Protein AF-A0A1I4S8J2-F1 (afdb_monomer)

Nearest PDB structures (foldseek):
  8dt0-assembly1_A  TM=5.729E-01  e=2.891E+00  synthetic construct
  8ub3-assembly1_A  TM=3.350E-01  e=2.332E+00  synthetic construct
  4tql-assembly2_B  TM=2.266E-01  e=5.651E-01  synthetic construct
  4wid-assembly1_B  TM=1.608E-01  e=7.763E+00  macacine betaherpesvirus 3
  7zk4-assembly1_A  TM=1.535E-01  e=8.104E+00  Mus musculus

pLDDT: mean 82.46, std 12.16, range [45.84, 97.94]

Solvent-accessible surface area (backbone atoms only — not comparable to full-atom values): 15894 Å² total; per-residue (Å²): 111,69,71,55,52,54,52,51,52,52,48,52,52,51,48,51,61,65,65,49,73,81,62,82,67,77,82,62,73,87,78,52,54,43,68,58,44,44,54,43,33,76,73,66,45,58,90,45,47,66,58,32,20,52,41,26,39,45,63,51,74,68,52,56,75,74,55,44,71,76,73,32,66,71,54,52,53,49,42,46,49,51,18,55,49,44,20,50,52,45,25,73,74,72,61,40,35,68,39,15,41,53,49,20,56,50,29,54,66,46,29,68,80,24,29,34,34,48,49,57,26,55,51,21,29,46,47,41,70,45,51,83,56,46,63,50,20,39,52,18,36,19,46,48,49,26,47,54,66,43,48,62,56,54,54,50,58,51,70,68,43,88,43,74,69,48,35,42,55,44,44,56,36,46,46,55,47,46,53,48,47,50,51,53,43,59,67,14,48,86,42,22,66,73,44,47,87,50,44,62,59,51,46,52,37,50,50,53,42,40,52,45,46,54,51,48,41,54,48,48,54,50,51,78,69,54,91,49,71,68,60,44,52,55,46,52,55,50,50,52,55,48,52,53,54,42,54,54,36,50,48,55,41,47,52,56,37,48,57,60,51,61,30,55,78,51,43,76,72,52,63,67,73,50,42,72,76,39,46,68,57,56,49,48,27,53,51,47,18,52,52,47,42,56,60,54,52,64,52,74,112

Secondary structure (DSSP, 8-state):
-HHHHHHHHHHHHHHHHHHGGG------TTSS-HHHHHHHHHTT-GGGHHHHHHHHHHHHHTS-HHHHHHH-HHHHHHHHHHHHHHHHHHHHHH--HHHHHHHHHHHHHHGGG-GGGHHHHHHHHHHTT--HHHHHHHHHHHHHHHHHHHHHHHHHHHHT--SHHHHHHHHHHHHHHHHHHHHHHHHHHTT-SSSTTTHHHHHHHHHHHHHHHHHHHHHHHHHHH---HHHHHHHHHHHHHHHHHHHHHHHHHHHHHHHHHHHHHTTT-S-HHHHHHHHHHHHHHHHHHHHHHHHHHTTT-

Radius of gyration: 28.68 Å; Cα contacts (8 Å, |Δi|>4): 281; chains: 1; bounding box: 63×45×94 Å

Organism: NCBI:txid39841

Structure (mmCIF, N/CA/C/O backbone):
data_AF-A0A1I4S8J2-F1
#
_entry.id   AF-A0A1I4S8J2-F1
#
loop_
_atom_site.group_PDB
_atom_site.id
_atom_site.type_symbol
_atom_site.label_atom_id
_atom_site.label_alt_id
_atom_site.label_comp_id
_atom_site.label_asym_id
_atom_site.label_entity_id
_atom_site.label_seq_id
_atom_site.pdbx_PDB_ins_code
_atom_site.Cartn_x
_atom_site.Cartn_y
_atom_site.Cartn_z
_atom_site.occupancy
_atom_site.B_iso_or_equiv
_atom_site.auth_seq_id
_atom_site.auth_comp_id
_atom_site.auth_asym_id
_atom_site.auth_atom_id
_atom_site.pdbx_PDB_model_num
ATOM 1 N N . MET A 1 1 ? 2.558 28.230 -49.341 1.00 52.16 1 MET A N 1
ATOM 2 C CA . MET A 1 1 ? 3.234 28.461 -48.045 1.00 52.16 1 MET A CA 1
ATOM 3 C C . MET A 1 1 ? 3.861 27.172 -47.508 1.00 52.16 1 MET A C 1
ATOM 5 O O . MET A 1 1 ? 5.050 27.183 -47.229 1.00 52.16 1 MET A O 1
ATOM 9 N N . GLU A 1 2 ? 3.149 26.036 -47.492 1.00 61.06 2 GLU A N 1
ATOM 10 C CA . GLU A 1 2 ? 3.718 24.722 -47.108 1.00 61.06 2 GLU A CA 1
ATOM 11 C C . GLU A 1 2 ? 4.934 24.275 -47.935 1.00 61.06 2 GLU A C 1
ATOM 13 O O . GLU A 1 2 ? 5.909 23.770 -47.384 1.00 61.06 2 GLU A O 1
ATOM 18 N N . SER A 1 3 ? 4.918 24.487 -49.254 1.00 61.59 3 SER A N 1
ATOM 19 C CA . SER A 1 3 ? 6.034 24.090 -50.126 1.00 61.59 3 SER A CA 1
ATOM 20 C C . SER A 1 3 ? 7.314 24.883 -49.84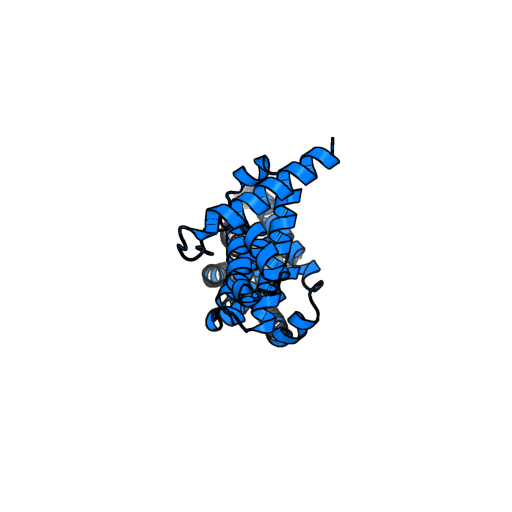8 1.00 61.59 3 SER A C 1
ATOM 22 O O . SER A 1 3 ? 8.410 24.376 -50.057 1.00 61.59 3 SER A O 1
ATOM 24 N N . PHE A 1 4 ? 7.178 26.110 -49.335 1.00 69.12 4 PHE A N 1
ATOM 25 C CA . PHE A 1 4 ? 8.308 26.961 -48.969 1.00 69.12 4 PHE A CA 1
ATOM 26 C C . PHE A 1 4 ? 8.924 26.514 -47.638 1.00 69.12 4 PHE A C 1
ATOM 28 O O . PHE A 1 4 ? 10.141 26.415 -47.543 1.00 69.12 4 PHE A O 1
ATOM 35 N N . LEU A 1 5 ? 8.100 26.139 -46.648 1.00 72.06 5 LEU A N 1
ATOM 36 C CA . LEU A 1 5 ? 8.584 25.602 -45.370 1.00 72.06 5 LEU A CA 1
ATOM 37 C C . LEU A 1 5 ? 9.320 24.264 -45.543 1.00 72.06 5 LEU A C 1
ATOM 39 O O . LEU A 1 5 ? 10.377 24.062 -44.954 1.00 72.06 5 LEU A O 1
ATOM 43 N N . LYS A 1 6 ? 8.797 23.370 -46.395 1.00 70.88 6 LYS A N 1
ATOM 44 C CA . LYS A 1 6 ? 9.446 22.082 -46.705 1.00 70.88 6 LYS A CA 1
ATOM 45 C C . LYS A 1 6 ? 10.788 22.274 -47.415 1.00 70.88 6 LYS A C 1
ATOM 47 O O . LYS A 1 6 ? 11.751 21.586 -47.089 1.00 70.88 6 LYS A O 1
ATOM 52 N N . ALA A 1 7 ? 10.864 23.230 -48.343 1.00 75.81 7 ALA A N 1
ATOM 53 C CA . ALA A 1 7 ? 12.109 23.581 -49.023 1.00 75.81 7 ALA A CA 1
ATOM 54 C C . ALA A 1 7 ? 13.134 24.214 -48.066 1.00 75.81 7 ALA A C 1
ATOM 56 O O . ALA A 1 7 ? 14.316 23.891 -48.143 1.00 75.81 7 ALA A O 1
ATOM 57 N N . LEU A 1 8 ? 12.681 25.053 -47.127 1.00 76.75 8 LEU A N 1
ATOM 58 C CA . LEU A 1 8 ? 13.535 25.664 -46.109 1.00 76.75 8 LEU A CA 1
ATOM 59 C C . LEU A 1 8 ? 14.108 24.607 -45.151 1.00 76.75 8 LEU A C 1
ATOM 61 O O . LEU A 1 8 ? 15.302 24.613 -44.873 1.00 76.75 8 LEU A O 1
ATOM 65 N N . PHE A 1 9 ? 13.283 23.658 -44.702 1.00 81.38 9 PHE A N 1
ATOM 66 C CA . PHE A 1 9 ? 13.712 22.581 -43.806 1.00 81.38 9 PHE A CA 1
ATOM 67 C C . PHE A 1 9 ? 14.726 21.640 -44.472 1.00 81.38 9 PHE A C 1
ATOM 69 O O . PHE A 1 9 ? 15.759 21.331 -43.886 1.00 81.38 9 PHE A O 1
ATOM 76 N N . LEU A 1 10 ? 14.485 21.246 -45.728 1.00 81.19 10 LEU A N 1
ATOM 77 C CA . LEU A 1 10 ? 15.442 20.457 -46.513 1.00 81.19 10 LEU A CA 1
ATOM 78 C C . LEU A 1 10 ? 16.757 21.208 -46.747 1.00 81.19 10 LEU A C 1
ATOM 80 O O . LEU A 1 10 ? 17.821 20.599 -46.700 1.00 81.19 10 LEU A O 1
ATOM 84 N N . PHE A 1 11 ? 16.699 22.525 -46.956 1.00 79.62 11 PHE A N 1
ATOM 85 C CA . PHE A 1 11 ? 17.895 23.349 -47.097 1.00 79.62 11 PHE A CA 1
ATOM 86 C C . PHE A 1 11 ? 18.712 23.388 -45.799 1.00 79.62 11 PHE A C 1
ATOM 88 O O . PHE A 1 11 ? 19.915 23.150 -45.844 1.00 79.62 11 PHE A O 1
ATOM 95 N N . PHE A 1 12 ? 18.077 23.589 -44.640 1.00 77.56 12 PHE A N 1
ATOM 96 C CA . PHE A 1 12 ? 18.769 23.532 -43.347 1.00 77.56 12 PHE A CA 1
ATOM 97 C C . PHE A 1 12 ? 19.322 22.140 -43.036 1.00 77.56 12 PHE A C 1
ATOM 99 O O . PHE A 1 12 ? 20.433 22.040 -42.524 1.00 77.56 12 PHE A O 1
ATOM 106 N N . LEU A 1 13 ? 18.614 21.073 -43.417 1.00 76.56 13 LEU A N 1
ATOM 107 C CA . LEU A 1 13 ? 19.094 19.699 -43.278 1.00 76.56 13 LEU A CA 1
ATOM 108 C C . LEU A 1 13 ? 20.364 19.469 -44.116 1.00 76.56 13 LEU A C 1
ATOM 110 O O . LEU A 1 13 ? 21.354 18.945 -43.616 1.00 76.56 13 LEU A O 1
ATOM 114 N N . VAL A 1 14 ? 20.371 19.908 -45.378 1.00 75.69 14 VAL A N 1
ATOM 115 C CA . VAL A 1 14 ? 21.527 19.765 -46.279 1.00 75.69 14 VAL A CA 1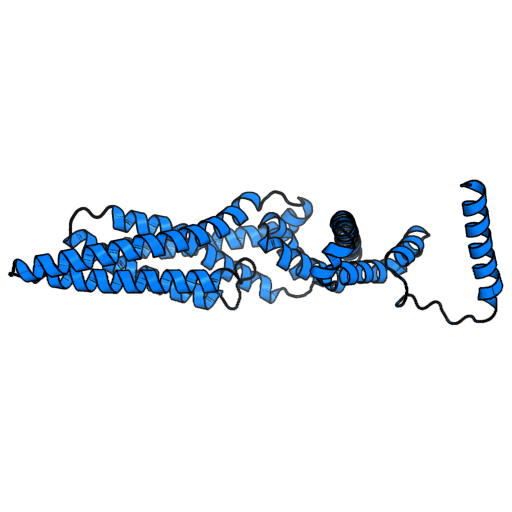
ATOM 116 C C . VAL A 1 14 ? 22.691 20.658 -45.847 1.00 75.69 14 VAL A C 1
ATOM 118 O O . VAL A 1 14 ? 23.837 20.217 -45.890 1.00 75.69 14 VAL A O 1
ATOM 121 N N . VAL A 1 15 ? 22.431 21.886 -45.391 1.00 68.81 15 VAL A N 1
ATOM 122 C CA . VAL A 1 15 ? 23.461 22.789 -44.849 1.00 68.81 15 VAL A CA 1
ATOM 123 C C . VAL A 1 15 ? 24.052 22.229 -43.553 1.00 68.81 15 VAL A C 1
ATOM 125 O O . VAL A 1 15 ? 25.269 22.236 -43.407 1.00 68.81 15 VAL A O 1
ATOM 128 N N . ALA A 1 16 ? 23.245 21.652 -42.660 1.00 66.06 16 ALA A N 1
ATOM 129 C CA . ALA A 1 16 ? 23.732 20.985 -41.451 1.00 66.06 16 ALA A CA 1
ATOM 130 C C . ALA A 1 16 ? 24.593 19.751 -41.773 1.00 66.06 16 ALA A C 1
ATOM 132 O O . ALA A 1 16 ? 25.650 19.565 -41.174 1.00 66.06 16 ALA A O 1
ATOM 133 N N . ILE A 1 17 ? 24.196 18.950 -42.769 1.00 69.56 17 ILE A N 1
ATOM 134 C CA . ILE A 1 17 ? 24.972 17.785 -43.219 1.00 69.56 17 ILE A CA 1
ATOM 135 C C . ILE A 1 17 ? 26.286 18.220 -43.892 1.00 69.56 17 ILE A C 1
ATOM 137 O O . ILE A 1 17 ? 27.320 17.598 -43.671 1.00 69.56 17 ILE A O 1
ATOM 141 N N . THR A 1 18 ? 26.275 19.290 -44.696 1.00 60.06 18 THR A N 1
ATOM 142 C CA . THR A 1 18 ? 27.450 19.731 -45.476 1.00 60.06 18 THR A CA 1
ATOM 143 C C . THR A 1 18 ? 28.438 20.583 -44.677 1.00 60.06 18 THR A C 1
ATOM 145 O O . THR A 1 18 ? 29.644 20.424 -44.859 1.00 60.06 18 THR A O 1
ATOM 148 N N . TYR A 1 19 ? 27.978 21.434 -43.754 1.00 53.22 19 TYR A N 1
ATOM 149 C CA . TYR A 1 19 ? 28.859 22.206 -42.864 1.00 53.22 19 TYR A CA 1
ATOM 150 C C . TYR A 1 19 ? 29.305 21.415 -41.622 1.00 53.22 19 TYR A C 1
ATOM 152 O O . TYR A 1 19 ? 30.377 21.692 -41.079 1.00 53.22 19 TYR A O 1
ATOM 160 N N . GLY A 1 20 ? 28.556 20.383 -41.218 1.00 49.75 20 GLY A N 1
ATOM 161 C CA . GLY A 1 20 ? 28.903 19.491 -40.104 1.00 49.75 20 GLY A CA 1
ATOM 162 C C . GLY A 1 20 ? 30.086 18.549 -40.371 1.00 49.75 20 GLY A C 1
ATOM 163 O O . GLY A 1 20 ? 30.643 17.982 -39.437 1.00 49.75 20 GLY A O 1
ATOM 164 N N . CYS A 1 21 ? 30.541 18.405 -41.620 1.00 49.22 21 CYS A N 1
ATOM 165 C CA . CYS A 1 21 ? 31.653 17.508 -41.965 1.00 49.22 21 CYS A CA 1
ATOM 166 C C . CYS A 1 21 ? 33.063 18.050 -41.644 1.00 49.22 21 CYS A C 1
ATOM 168 O O . CYS A 1 21 ? 34.038 17.359 -41.928 1.00 49.22 21 CYS A O 1
ATOM 170 N N . SER A 1 22 ? 33.213 19.254 -41.072 1.00 50.50 22 SER A N 1
ATOM 171 C CA . SER A 1 22 ? 34.541 19.860 -40.814 1.00 50.50 22 SER A CA 1
ATOM 172 C C . SER A 1 22 ? 34.965 19.930 -39.338 1.00 50.50 22 SER A C 1
ATOM 174 O O . SER A 1 22 ? 36.107 20.281 -39.042 1.00 50.50 22 SER A O 1
ATOM 176 N N . ARG A 1 23 ? 34.098 19.513 -38.410 1.00 45.84 23 ARG A N 1
ATOM 177 C CA . ARG A 1 23 ? 34.426 19.253 -37.001 1.00 45.84 23 ARG A CA 1
ATOM 178 C C . ARG A 1 23 ? 33.660 18.017 -36.555 1.00 45.84 23 ARG A C 1
ATOM 180 O O . ARG A 1 23 ? 32.541 18.118 -36.074 1.00 45.84 23 ARG A O 1
ATOM 187 N N . THR A 1 24 ? 34.242 16.839 -36.748 1.00 51.66 24 THR A N 1
ATOM 188 C CA . THR A 1 24 ? 33.697 15.602 -36.179 1.00 51.66 24 THR A CA 1
ATOM 189 C C . THR A 1 24 ? 34.078 15.527 -34.706 1.00 51.66 24 THR A C 1
ATOM 191 O O . THR A 1 24 ? 34.906 14.708 -34.308 1.00 51.66 24 THR A O 1
ATOM 194 N N . GLU A 1 25 ? 33.500 16.409 -33.896 1.00 57.59 25 GLU A N 1
ATOM 195 C CA . GLU A 1 25 ? 33.224 16.007 -32.524 1.00 57.59 25 GLU A CA 1
ATOM 196 C C . GLU A 1 25 ? 32.198 14.864 -32.629 1.00 57.59 25 GLU A C 1
ATOM 198 O O . GLU A 1 25 ? 31.245 14.970 -33.412 1.00 57.59 25 GLU A O 1
ATOM 203 N N . PRO A 1 26 ? 32.443 13.705 -31.995 1.00 69.06 26 PRO A N 1
ATOM 204 C CA . PRO A 1 26 ? 31.467 12.626 -32.000 1.00 69.06 26 PRO A CA 1
ATOM 205 C C . PRO A 1 26 ? 30.149 13.186 -31.464 1.00 69.06 26 PRO A C 1
ATOM 207 O O . PRO A 1 26 ? 30.154 13.834 -30.424 1.00 69.06 26 PRO A O 1
ATOM 210 N N . LEU A 1 27 ? 29.050 12.972 -32.198 1.00 73.56 27 LEU A N 1
ATOM 211 C CA . LEU A 1 27 ? 27.724 13.431 -31.783 1.00 73.56 27 LEU A CA 1
ATOM 212 C C . LEU A 1 27 ? 27.471 12.951 -30.352 1.00 73.56 27 LEU A C 1
ATOM 214 O O . LEU A 1 27 ? 27.430 11.737 -30.119 1.00 73.56 27 LEU A O 1
ATOM 218 N N . ASP A 1 28 ? 27.337 13.895 -29.423 1.00 83.88 28 ASP A N 1
ATOM 219 C CA . ASP A 1 28 ? 27.051 13.572 -28.036 1.00 83.88 28 ASP A CA 1
ATOM 220 C C . ASP A 1 28 ? 25.572 13.203 -27.918 1.00 83.88 28 ASP A C 1
ATOM 222 O O . ASP A 1 28 ? 24.676 14.044 -27.929 1.00 83.88 28 ASP A O 1
ATOM 226 N N . TYR A 1 29 ? 25.312 11.898 -27.879 1.00 83.81 29 TYR A N 1
ATOM 227 C CA . TYR A 1 29 ? 23.957 11.372 -27.766 1.00 83.81 29 TYR A CA 1
ATOM 228 C C . TYR A 1 29 ? 23.314 11.678 -26.410 1.00 83.81 29 TYR A C 1
ATOM 230 O O . TYR A 1 29 ? 22.107 11.481 -26.282 1.00 83.81 29 TYR A O 1
ATOM 238 N N . ASP A 1 30 ? 24.088 12.113 -25.414 1.00 83.44 30 ASP A N 1
ATOM 239 C CA . ASP A 1 30 ? 23.575 12.412 -24.081 1.00 83.44 30 ASP A CA 1
ATOM 240 C C . ASP A 1 30 ? 22.988 13.838 -23.999 1.00 83.44 30 ASP A C 1
ATOM 242 O O . ASP A 1 30 ? 22.203 14.115 -23.090 1.00 83.44 30 ASP A O 1
ATOM 246 N N . GLU A 1 31 ? 23.291 14.703 -24.978 1.00 86.44 31 GLU A N 1
ATOM 247 C CA . GLU A 1 31 ? 22.730 16.058 -25.120 1.00 86.44 31 GLU A CA 1
ATOM 248 C C . GLU A 1 31 ? 21.461 16.120 -25.989 1.00 86.44 31 GLU A C 1
ATOM 250 O O . GLU A 1 31 ? 20.800 17.156 -26.048 1.00 86.44 31 GLU A O 1
ATOM 255 N N . LEU A 1 32 ? 21.109 15.027 -26.672 1.00 89.56 32 LEU A N 1
ATOM 256 C CA . LEU A 1 32 ? 19.951 14.997 -27.565 1.00 89.56 32 LEU A CA 1
ATOM 257 C C . LEU A 1 32 ? 18.628 14.933 -26.799 1.00 89.56 32 LEU A C 1
ATOM 259 O O . LEU A 1 32 ? 18.485 14.206 -25.811 1.00 89.56 32 LEU A O 1
ATOM 263 N N . MET A 1 33 ? 17.623 15.621 -27.336 1.00 93.00 33 MET A N 1
ATOM 264 C CA . MET A 1 33 ? 16.251 15.534 -26.844 1.00 93.00 33 MET A CA 1
ATOM 265 C C . MET A 1 33 ? 15.676 14.124 -27.083 1.00 93.00 33 MET A C 1
ATOM 267 O O . MET A 1 33 ? 16.067 13.450 -28.049 1.00 93.00 33 MET A O 1
ATOM 271 N N . PRO A 1 34 ? 14.715 13.658 -26.258 1.00 93.75 34 PRO A N 1
ATOM 272 C CA . PRO A 1 34 ? 14.083 12.349 -26.438 1.00 93.75 34 PRO A CA 1
ATOM 273 C C . PRO A 1 34 ? 13.545 12.119 -27.862 1.00 93.75 34 PRO A C 1
ATOM 275 O O . PRO A 1 34 ? 13.750 11.053 -28.440 1.00 93.75 34 PRO A O 1
ATOM 278 N N . GLU A 1 35 ? 12.939 13.137 -28.475 1.00 94.31 35 GLU A N 1
ATOM 279 C CA . GLU A 1 35 ? 12.365 13.071 -29.824 1.00 94.31 35 GLU A CA 1
ATOM 280 C C . GLU A 1 35 ? 13.444 12.874 -30.901 1.00 94.31 35 GLU A C 1
ATOM 282 O O . GLU A 1 35 ? 13.244 12.143 -31.875 1.00 94.31 35 GLU A O 1
ATOM 287 N N . GLU A 1 36 ? 14.611 13.498 -30.727 1.00 93.81 36 GLU A N 1
ATOM 288 C CA . GLU A 1 36 ? 15.749 13.367 -31.641 1.00 93.81 36 GLU A CA 1
ATOM 289 C C . GLU A 1 36 ? 16.356 11.965 -31.549 1.00 93.81 36 GLU A C 1
ATOM 291 O O . GLU A 1 36 ? 16.625 11.322 -32.570 1.00 93.81 36 GLU A O 1
ATOM 296 N N . LEU A 1 37 ? 16.501 11.449 -30.324 1.00 94.19 37 LEU A N 1
ATOM 297 C CA . LEU A 1 37 ? 16.900 10.064 -30.080 1.00 94.19 37 LEU A CA 1
ATOM 298 C C . LEU A 1 37 ? 15.905 9.081 -30.705 1.00 94.19 37 LEU A C 1
ATOM 300 O O . LEU A 1 37 ? 16.316 8.075 -31.288 1.00 94.19 37 LEU A O 1
ATOM 304 N N . GLU A 1 38 ? 14.608 9.377 -30.647 1.00 95.31 38 GLU A N 1
ATOM 305 C CA . GLU A 1 38 ? 13.580 8.521 -31.225 1.00 95.31 38 GLU A CA 1
ATOM 306 C C . GLU A 1 38 ? 13.683 8.434 -32.747 1.00 95.31 38 GLU A C 1
ATOM 308 O O . GLU A 1 38 ? 13.601 7.339 -33.311 1.00 95.31 38 GLU A O 1
ATOM 313 N N . ILE A 1 39 ? 13.916 9.564 -33.422 1.00 95.25 39 ILE A N 1
ATOM 314 C CA . ILE A 1 39 ? 14.157 9.597 -34.872 1.00 95.25 39 ILE A CA 1
ATOM 315 C C . ILE A 1 39 ? 15.344 8.696 -35.221 1.00 95.25 39 ILE A C 1
ATOM 317 O O . ILE A 1 39 ? 15.268 7.896 -36.158 1.00 95.25 39 ILE A O 1
ATOM 321 N N . LEU A 1 40 ? 16.425 8.773 -34.443 1.00 93.38 40 LEU A N 1
ATOM 322 C CA . LEU A 1 40 ? 17.610 7.950 -34.661 1.00 93.38 40 LEU A CA 1
ATOM 323 C C . LEU A 1 40 ? 17.322 6.457 -34.450 1.00 93.38 40 LEU A C 1
ATOM 325 O O . LEU A 1 40 ? 17.717 5.639 -35.289 1.00 93.38 40 LEU A O 1
ATOM 329 N N . VAL A 1 41 ? 16.598 6.086 -33.393 1.00 93.56 41 VAL A N 1
ATOM 330 C CA . VAL A 1 41 ? 16.199 4.691 -33.143 1.00 93.56 41 VAL A CA 1
ATOM 331 C C . VAL A 1 41 ? 15.311 4.170 -34.275 1.00 93.56 41 VAL A C 1
ATOM 333 O O . VAL A 1 41 ? 15.593 3.103 -34.825 1.00 93.56 41 VAL A O 1
ATOM 336 N N . ARG A 1 42 ? 14.306 4.946 -34.704 1.00 93.19 42 ARG A N 1
ATOM 337 C CA . ARG A 1 42 ? 13.422 4.610 -35.837 1.00 93.19 42 ARG A CA 1
ATOM 338 C C . ARG A 1 42 ? 14.173 4.509 -37.168 1.00 93.19 42 ARG A C 1
ATOM 340 O O . ARG A 1 42 ? 13.773 3.731 -38.027 1.00 93.19 42 ARG A O 1
ATOM 347 N N . SER A 1 43 ? 15.281 5.237 -37.330 1.00 92.88 43 SER A N 1
ATOM 348 C CA . SER A 1 43 ? 16.156 5.145 -38.511 1.00 92.88 43 SER A CA 1
ATOM 349 C C . SER A 1 43 ? 17.066 3.905 -38.526 1.00 92.88 43 SER A C 1
ATOM 351 O O . SER A 1 43 ? 17.833 3.716 -39.468 1.00 92.88 43 SER A O 1
ATOM 353 N N . GLY A 1 44 ? 16.992 3.055 -37.495 1.00 91.81 44 GLY A N 1
ATOM 354 C CA . GLY A 1 44 ? 17.725 1.792 -37.407 1.00 91.81 44 GLY A CA 1
ATOM 355 C C . GLY A 1 44 ? 18.886 1.792 -36.412 1.00 91.81 44 GLY A C 1
ATOM 356 O O . GLY A 1 44 ? 19.530 0.757 -36.244 1.00 91.81 44 GLY A O 1
ATOM 357 N N . LYS A 1 45 ? 19.151 2.897 -35.697 1.00 92.00 45 LYS A N 1
ATOM 358 C CA . LYS A 1 45 ? 20.163 2.939 -34.623 1.00 92.00 45 LYS A CA 1
ATOM 359 C C . LYS A 1 45 ? 19.621 2.344 -33.314 1.00 92.00 45 LYS A C 1
ATOM 361 O O . LYS A 1 45 ? 19.575 3.012 -32.285 1.00 92.00 45 LYS A O 1
ATOM 366 N N . THR A 1 46 ? 19.220 1.075 -33.334 1.00 90.62 46 THR A N 1
ATOM 367 C CA . THR A 1 46 ? 18.574 0.390 -32.194 1.00 90.62 46 THR A CA 1
ATOM 368 C C . THR A 1 46 ? 19.443 0.316 -30.935 1.00 90.62 46 THR A C 1
ATOM 370 O O . THR A 1 46 ? 18.907 0.268 -29.832 1.00 90.62 46 THR A O 1
ATOM 373 N N . GLY A 1 47 ? 20.773 0.398 -31.067 1.00 92.06 47 GLY A N 1
ATOM 374 C CA . GLY A 1 47 ? 21.698 0.498 -29.929 1.00 92.06 47 GLY A CA 1
ATOM 375 C C . GLY A 1 47 ? 21.503 1.747 -29.056 1.00 92.06 47 GLY A C 1
ATOM 376 O O . GLY A 1 47 ? 22.046 1.807 -27.958 1.00 92.06 47 GLY A O 1
ATOM 377 N N . LEU A 1 48 ? 20.720 2.732 -29.512 1.00 95.19 48 LEU A N 1
ATOM 378 C CA . LEU A 1 48 ? 20.347 3.917 -28.734 1.00 95.19 48 LEU A CA 1
ATOM 379 C C . LEU A 1 48 ? 19.075 3.724 -27.892 1.00 95.19 48 LEU A C 1
ATOM 381 O O . LEU A 1 48 ? 18.707 4.636 -27.158 1.00 95.19 48 LEU A O 1
ATOM 385 N N . MET A 1 49 ? 18.422 2.555 -27.947 1.00 95.44 49 MET A N 1
ATOM 386 C CA . MET A 1 49 ? 17.192 2.287 -27.189 1.00 95.44 49 MET A CA 1
ATOM 387 C C . MET A 1 49 ? 17.329 2.535 -25.671 1.00 95.44 49 MET A C 1
ATOM 389 O O . MET A 1 49 ? 16.425 3.155 -25.111 1.00 95.44 49 MET A O 1
ATOM 393 N N . PRO A 1 50 ? 18.439 2.159 -24.992 1.00 97.00 50 PRO A N 1
ATOM 394 C CA . PRO A 1 50 ? 18.649 2.529 -23.589 1.00 97.00 50 PRO A CA 1
ATOM 395 C C . PRO A 1 50 ? 18.597 4.034 -23.348 1.00 97.00 50 PRO A C 1
ATOM 397 O O . PRO A 1 50 ? 17.846 4.497 -22.495 1.00 97.00 50 PRO A O 1
ATOM 400 N N . ARG A 1 51 ? 19.320 4.814 -24.160 1.00 96.12 51 ARG A N 1
ATOM 401 C CA . ARG A 1 51 ? 19.334 6.277 -24.043 1.00 96.12 51 ARG A CA 1
ATOM 402 C C . ARG A 1 51 ? 17.951 6.876 -24.262 1.00 96.12 51 ARG A C 1
ATOM 404 O O . ARG A 1 51 ? 17.549 7.738 -23.493 1.00 96.12 51 ARG A O 1
ATOM 411 N N . LEU A 1 52 ? 17.218 6.387 -25.263 1.00 97.19 52 LEU A N 1
ATOM 412 C CA . LEU A 1 52 ? 15.858 6.837 -25.552 1.00 97.19 52 LEU A CA 1
ATOM 413 C C . LEU A 1 52 ? 14.910 6.594 -24.369 1.00 97.19 52 LEU A C 1
ATOM 415 O O . LEU A 1 52 ? 14.214 7.514 -23.946 1.00 97.19 52 LEU A O 1
ATOM 419 N N . CYS A 1 53 ? 14.916 5.378 -23.808 1.00 97.38 53 CYS A N 1
ATOM 420 C CA . CYS A 1 53 ? 14.131 5.051 -22.615 1.00 97.38 53 CYS A CA 1
ATOM 421 C C . CYS A 1 53 ? 14.471 6.002 -21.457 1.00 97.38 53 CYS A C 1
ATOM 423 O O . CYS A 1 53 ? 13.568 6.589 -20.869 1.00 97.38 53 CYS A O 1
ATOM 425 N N . TYR A 1 54 ? 15.756 6.209 -21.153 1.00 96.44 54 TYR A N 1
ATOM 426 C CA . TYR A 1 54 ? 16.159 7.042 -20.012 1.00 96.44 54 TYR A CA 1
ATOM 427 C C . TYR A 1 54 ? 15.878 8.525 -20.234 1.00 96.44 54 TYR A C 1
ATOM 429 O O . TYR A 1 54 ? 15.554 9.233 -19.284 1.00 96.44 54 TYR A O 1
ATOM 437 N N . ALA A 1 55 ? 15.990 9.010 -21.470 1.00 96.25 55 ALA A N 1
ATOM 438 C CA . ALA A 1 55 ? 15.649 10.382 -21.815 1.00 96.25 55 ALA A CA 1
ATOM 439 C C . ALA A 1 55 ? 14.154 10.642 -21.577 1.00 96.25 55 ALA A C 1
ATOM 441 O O . ALA A 1 55 ? 13.814 11.579 -20.858 1.00 96.25 55 ALA A O 1
ATOM 442 N N . TYR A 1 56 ? 13.273 9.763 -22.070 1.00 97.50 56 TYR A N 1
ATOM 443 C CA . TYR A 1 56 ? 11.837 9.868 -21.799 1.00 97.50 56 TYR A CA 1
ATOM 444 C C . TYR A 1 56 ? 11.490 9.663 -20.317 1.00 97.50 56 TYR A C 1
ATOM 446 O O . TYR A 1 56 ? 10.633 10.368 -19.790 1.00 97.50 56 TYR A O 1
ATOM 454 N N . ALA A 1 57 ? 12.170 8.748 -19.621 1.00 96.56 57 ALA A N 1
ATOM 455 C CA . ALA A 1 57 ? 11.958 8.530 -18.192 1.00 96.56 57 ALA A CA 1
ATOM 456 C C . ALA A 1 57 ? 12.291 9.774 -17.362 1.00 96.56 57 ALA A C 1
ATOM 458 O O . ALA A 1 57 ? 11.496 10.163 -16.511 1.00 96.56 57 ALA A O 1
ATOM 459 N N . ARG A 1 58 ? 13.433 10.421 -17.631 1.00 94.62 58 ARG A N 1
ATOM 460 C CA . ARG A 1 58 ? 13.825 11.674 -16.969 1.00 94.62 58 ARG A CA 1
ATOM 461 C C . ARG A 1 58 ? 12.865 12.806 -17.312 1.00 94.62 58 ARG A C 1
ATOM 463 O O . ARG A 1 58 ? 12.357 13.451 -16.405 1.00 94.62 58 ARG A O 1
ATOM 470 N N . ALA A 1 59 ? 12.540 12.973 -18.595 1.00 93.88 59 ALA A N 1
ATOM 471 C CA . ALA A 1 59 ? 11.584 13.983 -19.042 1.00 93.88 59 ALA A CA 1
ATOM 472 C C . ALA A 1 59 ? 10.203 13.831 -18.383 1.00 93.88 59 ALA A C 1
ATOM 474 O O . ALA A 1 59 ? 9.524 14.822 -18.173 1.00 93.88 59 ALA A O 1
ATOM 475 N N . TYR A 1 60 ? 9.775 12.611 -18.045 1.00 94.50 60 TYR A N 1
ATOM 476 C CA . TYR A 1 60 ? 8.514 12.406 -17.333 1.00 94.50 60 TYR A CA 1
ATOM 477 C C . TYR A 1 60 ? 8.644 12.574 -15.811 1.00 94.50 60 TYR A C 1
ATOM 479 O O . TYR A 1 60 ? 7.849 13.274 -15.190 1.00 94.50 60 TYR A O 1
ATOM 487 N N . LEU A 1 61 ? 9.614 11.886 -15.199 1.00 92.38 61 LEU A N 1
ATOM 488 C CA . LEU A 1 61 ? 9.704 11.722 -13.744 1.00 92.38 61 LEU A CA 1
ATOM 489 C C . LEU A 1 61 ? 10.403 12.885 -13.034 1.00 92.38 61 LEU A C 1
ATOM 491 O O . LEU A 1 61 ? 10.182 13.073 -11.840 1.00 92.38 61 LEU A O 1
ATOM 495 N N . GLU A 1 62 ? 11.274 13.618 -13.728 1.00 92.19 62 GLU A N 1
ATOM 496 C CA . GLU A 1 62 ? 12.074 14.699 -13.137 1.00 92.19 62 GLU A CA 1
ATOM 497 C C . GLU A 1 62 ? 11.476 16.087 -13.406 1.00 92.19 62 GLU A C 1
ATOM 499 O O . GLU A 1 62 ? 11.840 17.042 -12.720 1.00 92.19 62 GLU A O 1
ATOM 504 N N . THR A 1 63 ? 10.535 16.211 -14.350 1.00 90.06 63 THR A N 1
ATOM 505 C CA . THR A 1 63 ? 9.837 17.474 -14.620 1.00 90.06 63 THR A CA 1
ATOM 506 C C . THR A 1 63 ? 8.850 17.804 -13.492 1.00 90.06 63 THR A C 1
ATOM 508 O O . THR A 1 63 ? 7.944 17.006 -13.222 1.00 90.06 63 THR A O 1
ATOM 511 N N . PRO A 1 64 ? 8.981 18.978 -12.840 1.00 88.75 64 PRO A N 1
ATOM 512 C CA . PRO A 1 64 ? 8.074 19.420 -11.785 1.00 88.75 64 PRO A CA 1
ATOM 513 C C . PRO A 1 64 ? 6.610 19.462 -12.227 1.00 88.75 64 PRO A C 1
ATOM 515 O O . PRO A 1 64 ? 6.290 19.780 -13.373 1.00 88.75 64 PRO A O 1
ATOM 518 N N . TYR A 1 65 ? 5.696 19.199 -11.290 1.00 83.06 65 TYR A N 1
ATOM 519 C CA . TYR A 1 65 ? 4.259 19.180 -11.570 1.00 83.06 65 TYR A CA 1
ATOM 520 C C . TYR A 1 65 ? 3.755 20.511 -12.146 1.00 83.06 65 TYR A C 1
ATOM 522 O O . TYR A 1 65 ? 2.925 20.530 -13.050 1.00 83.06 65 TYR A O 1
ATOM 530 N N . GLU A 1 66 ? 4.289 21.626 -11.651 1.00 87.50 66 GLU A N 1
ATOM 531 C CA . GLU A 1 66 ? 3.958 22.991 -12.054 1.00 87.50 66 GLU A CA 1
ATOM 532 C C . GLU A 1 66 ? 4.287 23.267 -13.526 1.00 87.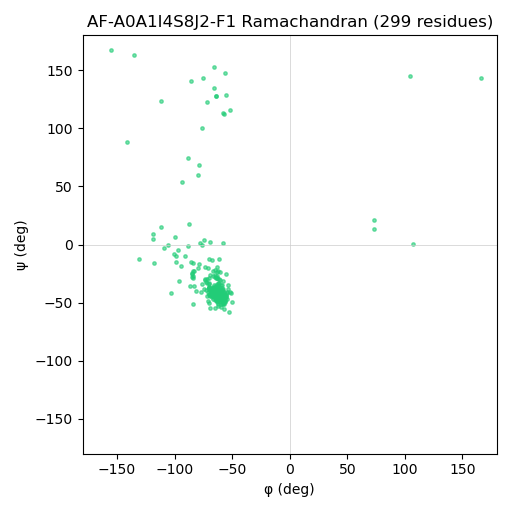50 66 GLU A C 1
ATOM 534 O O . GLU A 1 66 ? 3.572 24.017 -14.189 1.00 87.50 66 GLU A O 1
ATOM 539 N N . GLU A 1 67 ? 5.341 22.643 -14.053 1.00 88.75 67 GLU A N 1
ATOM 540 C CA . GLU A 1 67 ? 5.764 22.833 -15.441 1.00 88.75 67 GLU A CA 1
ATOM 541 C C . GLU A 1 67 ? 4.805 22.147 -16.418 1.00 88.75 67 GLU A C 1
ATOM 543 O O . GLU A 1 67 ? 4.524 22.686 -17.491 1.00 88.75 67 GLU A O 1
ATOM 548 N N . TRP A 1 68 ? 4.196 21.026 -16.023 1.00 87.31 68 TRP A N 1
ATOM 549 C CA . TRP A 1 68 ? 3.196 20.349 -16.850 1.00 87.31 68 TRP A CA 1
ATOM 550 C C . TRP A 1 68 ? 1.944 21.193 -17.105 1.00 87.31 68 TRP A C 1
ATOM 552 O O . TRP A 1 68 ? 1.354 21.088 -18.179 1.00 87.31 68 TRP A O 1
ATOM 562 N N . TRP A 1 69 ? 1.578 22.096 -16.189 1.00 81.88 69 TRP A N 1
ATOM 563 C CA . TRP A 1 69 ? 0.472 23.037 -16.409 1.00 81.88 69 TRP A CA 1
ATOM 564 C C . TRP A 1 69 ? 0.741 24.026 -17.542 1.00 81.88 69 TRP A C 1
ATOM 566 O O . TRP A 1 69 ? -0.201 24.517 -18.163 1.00 81.88 69 TRP A O 1
ATOM 576 N N . VAL A 1 70 ? 2.014 24.333 -17.802 1.00 86.31 70 VAL A N 1
ATOM 577 C CA . VAL A 1 70 ? 2.428 25.262 -18.859 1.00 86.31 70 VAL A CA 1
ATOM 578 C C . VAL A 1 70 ? 2.457 24.559 -20.214 1.00 86.31 70 VAL A C 1
ATOM 580 O O . VAL A 1 70 ? 2.048 25.145 -21.215 1.00 86.31 70 VAL A O 1
ATOM 583 N N . VAL A 1 71 ? 2.932 23.311 -20.250 1.00 83.88 71 VAL A N 1
ATOM 584 C CA . VAL A 1 71 ? 3.108 22.550 -21.499 1.00 83.88 71 VAL A CA 1
ATOM 585 C C . VAL A 1 71 ? 1.819 21.837 -21.934 1.00 83.88 71 VAL A C 1
ATOM 587 O O . VAL A 1 71 ? 1.577 21.679 -23.130 1.00 83.88 71 VAL A O 1
ATOM 590 N N . GLY A 1 72 ? 0.955 21.479 -20.982 1.00 89.06 72 GLY A N 1
ATOM 591 C CA . GLY A 1 72 ? -0.353 20.868 -21.209 1.00 89.06 72 GLY A CA 1
ATOM 592 C C . GLY A 1 72 ? -0.394 19.368 -20.899 1.00 89.06 72 GLY A C 1
ATOM 593 O O . GLY A 1 72 ? 0.562 18.631 -21.144 1.00 89.06 72 GLY A O 1
ATOM 594 N N . GLU A 1 73 ? -1.541 18.907 -20.386 1.00 87.81 73 GLU A N 1
ATOM 595 C CA . GLU A 1 73 ? -1.754 17.504 -19.992 1.00 87.81 73 GLU A CA 1
ATOM 596 C C . GLU A 1 73 ? -1.647 16.528 -21.176 1.00 87.81 73 GLU A C 1
ATOM 598 O O . GLU A 1 73 ? -1.111 15.438 -21.010 1.00 87.81 73 GLU A O 1
ATOM 603 N N . ASP A 1 74 ? -2.061 16.917 -22.387 1.00 90.50 74 ASP A N 1
ATOM 604 C CA . ASP A 1 74 ? -1.960 16.043 -23.568 1.00 90.50 74 ASP A CA 1
ATOM 605 C C . ASP A 1 74 ? -0.505 15.653 -23.871 1.00 90.50 74 ASP A C 1
ATOM 607 O O . ASP A 1 74 ? -0.203 14.495 -24.164 1.00 90.50 74 ASP A O 1
ATOM 611 N N . TYR A 1 75 ? 0.415 16.612 -23.752 1.00 90.75 75 TYR A N 1
ATOM 612 C CA . TYR A 1 75 ? 1.835 16.369 -23.983 1.00 90.75 75 TYR A CA 1
ATOM 613 C C . TYR A 1 75 ? 2.450 15.520 -22.867 1.00 90.75 75 TYR A C 1
ATOM 615 O O . TYR A 1 75 ? 3.206 14.589 -23.133 1.00 90.75 75 TYR A O 1
ATOM 623 N N . LYS A 1 76 ? 2.078 15.779 -21.611 1.00 91.81 76 LYS A N 1
ATOM 624 C CA . LYS A 1 76 ? 2.481 14.950 -20.467 1.00 91.81 76 LYS A CA 1
ATOM 625 C C . LYS A 1 76 ? 2.074 13.489 -20.651 1.00 91.81 76 LYS A C 1
ATOM 627 O O . LYS A 1 76 ? 2.889 12.591 -20.438 1.00 91.81 76 LYS A O 1
ATOM 632 N N . GLU A 1 77 ? 0.836 13.246 -21.072 1.00 91.81 77 GLU A N 1
ATOM 633 C CA . GLU A 1 77 ? 0.315 11.904 -21.338 1.00 91.81 77 GLU A CA 1
ATOM 634 C C . GLU A 1 77 ? 1.046 11.221 -22.501 1.00 91.81 77 GLU A C 1
ATOM 636 O O . GLU A 1 77 ? 1.337 10.023 -22.436 1.00 91.81 77 GLU A O 1
ATOM 641 N N . GLU A 1 78 ? 1.415 11.977 -23.536 1.00 94.19 78 GLU A N 1
ATOM 642 C CA . GLU A 1 78 ? 2.239 11.481 -24.637 1.00 94.19 78 GLU A CA 1
ATOM 643 C C . GLU A 1 78 ? 3.636 11.055 -24.158 1.00 94.19 78 GLU A C 1
ATOM 645 O O . GLU A 1 78 ? 4.071 9.933 -24.437 1.00 94.19 78 GLU A O 1
ATOM 650 N N . ILE A 1 79 ? 4.321 11.914 -23.397 1.00 95.75 79 ILE A N 1
ATOM 651 C CA . ILE A 1 79 ? 5.643 11.632 -22.822 1.00 95.75 79 ILE A CA 1
ATOM 652 C C . ILE A 1 79 ? 5.580 10.411 -21.899 1.00 95.75 79 ILE A C 1
ATOM 654 O O . ILE A 1 79 ? 6.413 9.509 -22.016 1.00 95.75 79 ILE A O 1
ATOM 658 N N . LYS A 1 80 ? 4.547 10.318 -21.052 1.00 94.50 80 LYS A N 1
ATOM 659 C CA . LYS A 1 80 ? 4.265 9.144 -20.213 1.00 94.50 80 LYS A CA 1
ATOM 660 C C . LYS A 1 80 ? 4.119 7.871 -21.044 1.00 94.50 80 LYS A C 1
ATOM 662 O O . LYS A 1 80 ? 4.712 6.838 -20.719 1.00 94.50 80 LYS A O 1
ATOM 667 N N . GLY A 1 81 ? 3.337 7.933 -22.121 1.00 94.62 81 GLY A N 1
ATOM 668 C CA . GLY A 1 81 ? 3.107 6.809 -23.025 1.00 94.62 81 GLY A CA 1
ATOM 669 C C . GLY A 1 81 ? 4.395 6.329 -23.697 1.00 94.62 81 GLY A C 1
ATOM 670 O O . GLY A 1 81 ? 4.675 5.131 -23.709 1.00 94.62 81 GLY A O 1
ATOM 671 N N . ARG A 1 82 ? 5.221 7.256 -24.197 1.00 97.25 82 ARG A N 1
ATOM 672 C CA . ARG A 1 82 ? 6.513 6.938 -24.828 1.00 97.25 82 ARG A CA 1
ATOM 673 C C . ARG A 1 82 ? 7.505 6.360 -23.821 1.00 97.25 82 ARG A C 1
ATOM 675 O O . ARG A 1 82 ? 8.094 5.314 -24.086 1.00 97.25 82 ARG A O 1
ATOM 682 N N . PHE A 1 83 ? 7.638 6.982 -22.650 1.00 96.94 83 PHE A N 1
ATOM 683 C CA . PHE A 1 83 ? 8.458 6.480 -21.547 1.00 96.94 83 PHE A CA 1
ATOM 684 C C . PHE A 1 83 ? 8.098 5.033 -21.188 1.00 96.94 83 PHE A C 1
ATOM 686 O O . PHE A 1 83 ? 8.952 4.143 -21.242 1.00 96.94 83 PHE A O 1
ATOM 693 N N . THR A 1 84 ? 6.833 4.791 -20.838 1.00 95.75 84 THR A N 1
ATOM 694 C CA . THR A 1 84 ? 6.384 3.470 -20.383 1.00 95.75 84 THR A CA 1
ATOM 695 C C . THR A 1 84 ? 6.557 2.412 -21.469 1.00 95.75 84 THR A C 1
ATOM 697 O O . THR A 1 84 ? 7.039 1.322 -21.165 1.00 95.75 84 THR A O 1
ATOM 700 N N . ALA A 1 85 ? 6.258 2.734 -22.732 1.00 95.50 85 ALA A N 1
ATOM 701 C CA . ALA A 1 85 ? 6.439 1.822 -23.857 1.00 95.50 85 ALA A CA 1
ATOM 702 C C . ALA A 1 85 ? 7.917 1.481 -24.107 1.00 95.50 85 ALA A C 1
ATOM 704 O O . ALA A 1 85 ? 8.286 0.306 -24.087 1.00 95.50 85 ALA A O 1
ATOM 705 N N . TYR A 1 86 ? 8.781 2.487 -24.287 1.00 97.62 86 TYR A N 1
ATOM 706 C CA . TYR A 1 86 ? 10.187 2.253 -24.629 1.00 97.62 86 TYR A CA 1
ATOM 707 C C . TYR A 1 86 ? 10.950 1.541 -23.519 1.00 97.62 86 TYR A C 1
ATOM 709 O O . TYR A 1 86 ? 11.724 0.623 -23.794 1.00 97.62 86 TYR A O 1
ATOM 717 N N . CYS A 1 87 ? 10.716 1.914 -22.261 1.00 97.94 87 CYS A N 1
ATOM 718 C CA . CYS A 1 87 ? 11.369 1.237 -21.150 1.00 97.94 87 CYS A CA 1
ATOM 719 C C . CYS A 1 87 ? 10.837 -0.185 -20.947 1.00 97.94 87 CYS A C 1
ATOM 721 O O . CYS A 1 87 ? 11.623 -1.080 -20.629 1.00 97.94 87 CYS A O 1
ATOM 723 N N . ALA A 1 88 ? 9.536 -0.430 -21.155 1.00 95.94 88 ALA A N 1
ATOM 724 C CA . ALA A 1 88 ? 8.981 -1.778 -21.047 1.00 95.94 88 ALA A CA 1
ATOM 725 C C . ALA A 1 88 ? 9.529 -2.694 -22.147 1.00 95.94 88 ALA A C 1
ATOM 727 O O . ALA A 1 88 ? 9.921 -3.827 -21.858 1.00 95.94 88 ALA A O 1
ATOM 728 N N . ASP A 1 89 ? 9.614 -2.202 -23.385 1.00 95.19 89 ASP A N 1
ATOM 729 C CA . ASP A 1 89 ? 10.174 -2.942 -24.517 1.00 95.19 89 ASP A CA 1
ATOM 730 C C . ASP A 1 89 ? 11.665 -3.226 -24.332 1.00 95.19 89 ASP A C 1
ATOM 732 O O . ASP A 1 89 ? 12.121 -4.354 -24.559 1.00 95.19 89 ASP A O 1
ATOM 736 N N . LEU A 1 90 ? 12.428 -2.235 -23.865 1.00 96.88 90 LEU A N 1
ATOM 737 C CA . LEU A 1 90 ? 13.834 -2.414 -23.532 1.00 96.88 90 LEU A CA 1
ATOM 738 C C . LEU A 1 90 ? 14.001 -3.486 -22.452 1.00 96.88 90 LEU A C 1
ATOM 740 O O . LEU A 1 90 ? 14.691 -4.476 -22.679 1.00 96.88 90 LEU A O 1
ATOM 744 N N . TYR A 1 91 ? 13.301 -3.362 -21.322 1.00 96.69 91 TYR A N 1
ATOM 745 C CA . TYR A 1 91 ? 13.392 -4.354 -20.253 1.00 96.69 91 TYR A CA 1
ATOM 746 C C . TYR A 1 91 ? 12.970 -5.752 -20.723 1.00 96.69 91 TYR A C 1
ATOM 748 O O . TYR A 1 91 ? 13.635 -6.743 -20.427 1.00 96.69 91 TYR A O 1
ATOM 756 N N . LYS A 1 92 ? 11.886 -5.854 -21.499 1.00 94.38 92 LYS A N 1
ATOM 757 C CA . LYS A 1 92 ? 11.396 -7.130 -22.033 1.00 94.38 92 LYS A CA 1
ATOM 758 C C . LYS A 1 92 ? 12.401 -7.795 -22.976 1.00 94.38 92 LYS A C 1
ATOM 760 O O . LYS A 1 92 ? 12.476 -9.022 -22.989 1.00 94.38 92 LYS A O 1
ATOM 765 N N . SER A 1 93 ? 13.124 -7.012 -23.774 1.00 94.06 93 SER A N 1
ATOM 766 C CA . SER A 1 93 ? 14.044 -7.526 -24.794 1.00 94.06 93 SER A CA 1
ATOM 767 C C . SER A 1 93 ? 15.445 -7.823 -24.261 1.00 94.06 93 SER A C 1
ATOM 769 O O . SER A 1 93 ? 16.051 -8.801 -24.695 1.00 94.06 93 SER A O 1
ATOM 771 N N . THR A 1 94 ? 15.956 -7.024 -23.322 1.00 95.75 94 THR A N 1
ATOM 772 C CA . THR A 1 94 ? 17.349 -7.123 -22.852 1.00 95.75 94 THR A CA 1
ATOM 773 C C . THR A 1 94 ? 17.487 -7.470 -21.373 1.00 95.75 94 THR A C 1
ATOM 775 O O . THR A 1 94 ? 18.571 -7.861 -20.947 1.00 95.75 94 THR A O 1
ATOM 778 N N . GLY A 1 95 ? 16.420 -7.344 -20.579 1.00 94.88 95 GLY A N 1
ATOM 779 C CA . GLY A 1 95 ? 16.489 -7.464 -19.123 1.00 94.88 95 GLY A CA 1
ATOM 780 C C . GLY A 1 95 ? 17.146 -6.262 -18.435 1.00 94.88 95 GLY A C 1
ATOM 781 O O . GLY A 1 95 ? 17.612 -6.409 -17.308 1.00 94.88 95 GLY A O 1
ATOM 782 N N . ASP A 1 96 ? 17.199 -5.097 -19.091 1.00 97.06 96 ASP A N 1
ATOM 783 C CA . ASP A 1 96 ? 17.842 -3.889 -18.559 1.00 97.06 96 ASP A CA 1
ATOM 784 C C . ASP A 1 96 ? 17.255 -3.447 -17.201 1.00 97.06 96 ASP A C 1
ATOM 786 O O . ASP A 1 96 ? 16.100 -3.019 -17.096 1.00 97.06 96 ASP A O 1
ATOM 790 N N . SER A 1 97 ? 18.056 -3.552 -16.138 1.00 95.69 97 SER A N 1
ATOM 791 C CA . SER A 1 97 ? 17.608 -3.260 -14.774 1.00 95.69 97 SER A CA 1
ATOM 792 C C . SER A 1 97 ? 17.358 -1.772 -14.531 1.00 95.69 97 SER A C 1
ATOM 794 O O . SER A 1 97 ? 16.489 -1.437 -13.727 1.00 95.69 97 SER A O 1
ATOM 796 N N . THR A 1 98 ? 18.050 -0.871 -15.233 1.00 96.44 98 THR A N 1
ATOM 797 C CA . THR A 1 98 ? 17.830 0.576 -15.122 1.00 96.44 98 THR A CA 1
ATOM 798 C C . THR A 1 98 ? 16.461 0.949 -15.681 1.00 96.44 98 THR A C 1
ATOM 800 O O . THR A 1 98 ? 15.707 1.668 -15.022 1.00 96.44 98 THR A O 1
ATOM 803 N N . ALA A 1 99 ? 16.083 0.389 -16.832 1.00 97.19 99 ALA A N 1
ATOM 804 C CA . ALA A 1 99 ? 14.738 0.536 -17.386 1.00 97.19 99 ALA A CA 1
ATOM 805 C C . ALA A 1 99 ? 13.665 0.016 -16.413 1.00 97.19 99 ALA A C 1
ATOM 807 O O . ALA A 1 99 ? 12.659 0.688 -16.173 1.00 97.19 99 ALA A O 1
ATOM 808 N N . ALA A 1 100 ? 13.907 -1.143 -15.788 1.00 96.19 100 ALA A N 1
ATOM 809 C CA . ALA A 1 100 ? 13.017 -1.681 -14.764 1.00 96.19 100 ALA A CA 1
ATOM 810 C C . ALA A 1 100 ? 12.908 -0.764 -13.534 1.00 96.19 100 ALA A C 1
ATOM 812 O O . ALA A 1 100 ? 11.816 -0.599 -13.000 1.00 96.19 100 ALA A O 1
ATOM 813 N N . CYS A 1 101 ? 13.994 -0.125 -13.093 1.00 95.00 101 CYS A N 1
ATOM 814 C CA . CYS A 1 101 ? 13.953 0.812 -11.969 1.00 95.00 101 CYS A CA 1
ATOM 815 C C . CYS A 1 101 ? 13.147 2.082 -12.275 1.00 95.00 101 CYS A C 1
ATOM 817 O O . CYS A 1 101 ? 12.413 2.556 -11.407 1.00 95.00 101 CYS A O 1
ATOM 819 N N . TYR A 1 102 ? 13.234 2.621 -13.494 1.00 96.19 102 TYR A N 1
ATOM 820 C CA . TYR A 1 102 ? 12.388 3.749 -13.891 1.00 96.19 102 TYR A CA 1
ATOM 821 C C . TYR A 1 102 ? 10.905 3.369 -13.893 1.00 96.19 102 TYR A C 1
ATOM 823 O O . TYR A 1 102 ? 10.082 4.101 -13.342 1.00 96.19 102 TYR A O 1
ATOM 831 N N . LEU A 1 103 ? 10.568 2.199 -14.442 1.00 95.31 103 LEU A N 1
ATOM 832 C CA . LEU A 1 103 ? 9.197 1.690 -14.424 1.00 95.31 103 LEU A CA 1
ATOM 833 C C . LEU A 1 103 ? 8.719 1.398 -12.998 1.00 95.31 103 LEU A C 1
ATOM 835 O O . LEU A 1 103 ? 7.588 1.725 -12.668 1.00 95.31 103 LEU A O 1
ATOM 839 N N . GLU A 1 104 ? 9.567 0.854 -12.122 1.00 92.31 104 GLU A N 1
ATOM 840 C CA . GLU A 1 104 ? 9.233 0.661 -10.704 1.00 92.31 104 GLU A CA 1
ATOM 841 C C . GLU A 1 104 ? 8.909 1.983 -10.011 1.00 92.31 104 GLU A C 1
ATOM 843 O O . GLU A 1 104 ? 7.911 2.056 -9.302 1.00 92.31 104 GLU A O 1
ATOM 848 N N . ASN A 1 105 ? 9.709 3.031 -10.226 1.00 90.62 105 ASN A N 1
ATOM 849 C CA . ASN A 1 105 ? 9.434 4.353 -9.660 1.00 90.62 105 ASN A CA 1
ATOM 850 C C . ASN A 1 105 ? 8.096 4.914 -10.158 1.00 90.62 105 ASN A C 1
ATOM 852 O O . ASN A 1 105 ? 7.318 5.417 -9.351 1.00 90.62 105 ASN A O 1
ATOM 856 N N . TYR A 1 106 ? 7.816 4.772 -11.455 1.00 91.56 106 TYR A N 1
ATOM 857 C CA . TYR A 1 106 ? 6.549 5.181 -12.056 1.00 91.56 106 TYR A CA 1
ATOM 858 C C . TYR A 1 106 ? 5.355 4.417 -11.482 1.00 91.56 106 TYR A C 1
ATOM 860 O O . TYR A 1 106 ? 4.391 5.014 -11.009 1.00 91.56 106 TYR A O 1
ATOM 868 N N . TYR A 1 107 ? 5.405 3.087 -11.480 1.00 87.88 107 TYR A N 1
ATOM 869 C CA . TYR A 1 107 ? 4.297 2.294 -10.961 1.00 87.88 107 TYR A CA 1
ATOM 870 C C . TYR A 1 107 ? 4.157 2.431 -9.449 1.00 87.88 107 TYR A C 1
ATOM 872 O O . TYR A 1 107 ? 3.043 2.326 -8.961 1.00 87.88 107 TYR A O 1
ATOM 880 N N . ARG A 1 108 ? 5.222 2.746 -8.702 1.00 84.25 108 ARG A N 1
ATOM 881 C CA . ARG A 1 108 ? 5.115 3.060 -7.272 1.00 84.25 108 ARG A CA 1
ATOM 882 C C . ARG A 1 108 ? 4.282 4.317 -7.033 1.00 84.25 108 ARG A C 1
ATOM 884 O O . ARG A 1 108 ? 3.421 4.284 -6.168 1.00 84.25 108 ARG A O 1
ATOM 891 N N . SER A 1 109 ? 4.501 5.390 -7.794 1.00 79.19 109 SER A N 1
ATOM 892 C CA . SER A 1 109 ? 3.679 6.603 -7.667 1.00 79.19 109 SER A CA 1
ATOM 893 C C . SER A 1 109 ? 2.270 6.415 -8.228 1.00 79.19 109 SER A C 1
ATOM 895 O O . SER A 1 109 ? 1.329 7.025 -7.742 1.00 79.19 109 SER A O 1
ATOM 897 N N . THR A 1 110 ? 2.112 5.556 -9.238 1.00 75.19 110 THR A N 1
ATOM 898 C CA . THR A 1 110 ? 0.819 5.341 -9.909 1.00 75.19 110 THR A CA 1
ATOM 899 C C . THR A 1 110 ? -0.059 4.322 -9.176 1.00 75.19 110 THR A C 1
ATOM 901 O O . THR A 1 110 ? -1.278 4.366 -9.292 1.00 75.19 110 THR A O 1
ATOM 904 N N . VAL A 1 111 ? 0.512 3.407 -8.384 1.00 65.44 111 VAL A N 1
ATOM 905 C CA . VAL A 1 111 ? -0.288 2.447 -7.602 1.00 65.44 111 VAL A CA 1
ATOM 906 C C . VAL A 1 111 ? -1.140 3.146 -6.537 1.00 65.44 111 VAL A C 1
ATOM 908 O O . VAL A 1 111 ? -2.168 2.612 -6.131 1.00 65.44 111 VAL A O 1
ATOM 911 N N . GLU A 1 112 ? -0.758 4.365 -6.137 1.00 61.03 112 GLU A N 1
ATOM 912 C CA . GLU A 1 112 ? -1.576 5.236 -5.286 1.00 61.03 112 GLU A CA 1
ATOM 913 C C . GLU A 1 112 ? -2.896 5.640 -5.966 1.00 61.03 112 GLU A C 1
ATOM 915 O O . GLU A 1 112 ? -3.892 5.886 -5.283 1.00 61.03 112 GLU A O 1
ATOM 920 N N . GLU A 1 113 ? -2.917 5.673 -7.302 1.00 61.34 113 GLU A N 1
ATOM 921 C CA . GLU A 1 113 ? -4.092 5.972 -8.127 1.00 61.34 113 GLU A CA 1
ATOM 922 C C . GLU A 1 113 ? -4.946 4.719 -8.397 1.00 61.34 113 GLU A C 1
ATOM 924 O O . GLU A 1 113 ? -6.107 4.834 -8.791 1.00 61.34 113 GLU A O 1
ATOM 929 N N . GLY A 1 114 ? -4.408 3.519 -8.142 1.00 58.56 114 GLY A N 1
ATOM 930 C CA . GLY A 1 114 ? -5.144 2.259 -8.213 1.00 58.56 114 GLY A CA 1
ATOM 931 C C . GLY A 1 114 ? -4.245 1.022 -8.210 1.00 58.56 114 GLY A C 1
ATOM 932 O O . GLY A 1 114 ? -3.208 0.973 -8.873 1.00 58.56 114 GLY A O 1
ATOM 933 N N . GLU A 1 115 ? -4.686 -0.048 -7.543 1.00 62.97 115 GLU A N 1
ATOM 934 C CA . GLU A 1 115 ? -3.944 -1.318 -7.458 1.00 62.97 115 GLU A CA 1
ATOM 935 C C . GLU A 1 115 ? -3.883 -2.082 -8.788 1.00 62.97 115 GLU A C 1
ATOM 937 O O . GLU A 1 115 ? -3.280 -3.152 -8.860 1.00 62.97 115 GLU A O 1
ATOM 942 N N . ILE A 1 116 ? -4.454 -1.529 -9.866 1.00 65.44 11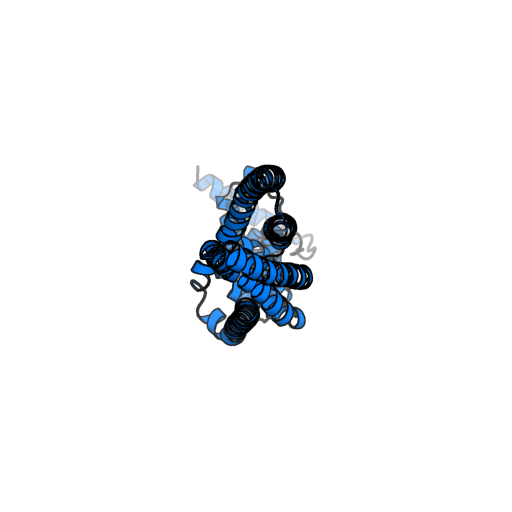6 ILE A N 1
ATOM 943 C CA . ILE A 1 116 ? -4.392 -2.086 -11.228 1.00 65.44 116 ILE A CA 1
ATOM 944 C C . ILE A 1 116 ? -2.950 -2.315 -11.693 1.00 65.44 116 ILE A C 1
ATOM 946 O O . ILE A 1 116 ? -2.709 -3.206 -12.506 1.00 65.44 116 ILE A O 1
ATOM 950 N N . TYR A 1 117 ? -2.014 -1.548 -11.125 1.00 77.69 117 TYR A N 1
ATOM 951 C CA . TYR A 1 117 ? -0.585 -1.583 -11.413 1.00 77.69 117 TYR A CA 1
ATOM 952 C C . TYR A 1 117 ? 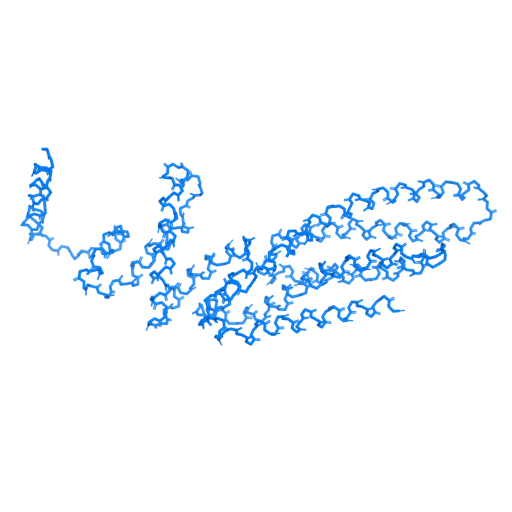0.243 -2.380 -10.400 1.00 77.69 117 TYR A C 1
ATOM 954 O O . TYR A 1 117 ? 1.474 -2.365 -10.462 1.00 77.69 117 TYR A O 1
ATOM 962 N N . LEU A 1 118 ? -0.388 -3.075 -9.445 1.00 79.19 118 LEU A N 1
ATOM 963 C CA . LEU A 1 118 ? 0.335 -3.862 -8.443 1.00 79.19 118 LEU A CA 1
ATOM 964 C C . LEU A 1 118 ? 1.211 -4.936 -9.102 1.00 79.19 118 LEU A C 1
ATOM 966 O O . LEU A 1 118 ? 2.346 -5.166 -8.681 1.00 79.19 118 LEU A O 1
ATOM 970 N N . ALA A 1 119 ? 0.708 -5.577 -10.158 1.00 82.62 119 ALA A N 1
ATOM 971 C CA . ALA A 1 119 ? 1.452 -6.610 -10.864 1.00 82.62 119 ALA A CA 1
ATOM 972 C C . ALA A 1 119 ? 2.683 -6.033 -11.583 1.00 82.62 119 ALA A C 1
ATOM 974 O O . ALA A 1 119 ? 3.772 -6.601 -11.479 1.00 82.62 119 ALA A O 1
ATOM 975 N N . GLU A 1 120 ? 2.536 -4.894 -12.265 1.00 87.75 120 GLU A N 1
ATOM 976 C CA . GLU A 1 120 ? 3.626 -4.140 -12.885 1.00 87.75 120 GLU A CA 1
ATOM 977 C C . GLU A 1 120 ? 4.651 -3.706 -11.840 1.00 87.75 120 GLU A C 1
ATOM 979 O O . GLU A 1 120 ? 5.845 -3.942 -12.027 1.00 87.75 120 GLU A O 1
ATOM 984 N N . LEU A 1 121 ? 4.204 -3.145 -10.715 1.00 87.69 121 LEU A N 1
ATOM 985 C CA . LEU A 1 121 ? 5.079 -2.739 -9.621 1.00 87.69 121 LEU A CA 1
ATOM 986 C C . LEU A 1 121 ? 5.917 -3.921 -9.120 1.00 87.69 121 LEU A C 1
ATOM 988 O O . LEU A 1 121 ? 7.142 -3.817 -9.066 1.00 87.69 121 LEU A O 1
ATOM 992 N N . ILE A 1 122 ? 5.292 -5.063 -8.811 1.00 86.94 122 ILE A N 1
ATOM 993 C CA . ILE A 1 122 ? 6.006 -6.280 -8.387 1.00 86.94 122 ILE A CA 1
ATOM 994 C C . ILE A 1 122 ? 6.999 -6.720 -9.469 1.00 86.94 122 ILE A C 1
ATOM 996 O O . ILE A 1 122 ? 8.157 -7.028 -9.171 1.00 86.94 122 ILE A O 1
ATOM 1000 N N . TYR A 1 123 ? 6.556 -6.757 -10.726 1.00 90.56 123 TYR A N 1
ATOM 1001 C CA . TYR A 1 123 ? 7.346 -7.237 -11.854 1.00 90.56 123 TYR A CA 1
ATOM 1002 C C . TYR A 1 123 ? 8.602 -6.391 -12.084 1.00 90.56 123 TYR A C 1
ATOM 1004 O O . TYR A 1 123 ? 9.712 -6.928 -12.120 1.00 90.56 123 TYR A O 1
ATOM 1012 N N . TYR A 1 124 ? 8.453 -5.072 -12.176 1.00 92.19 124 TYR A N 1
ATOM 1013 C CA . TYR A 1 124 ? 9.573 -4.166 -12.415 1.00 92.19 124 TYR A CA 1
ATOM 1014 C C . TYR A 1 124 ? 10.459 -3.991 -11.182 1.00 92.19 124 TYR A C 1
ATOM 1016 O O . TYR A 1 124 ? 11.675 -3.871 -11.319 1.00 92.19 124 TYR A O 1
ATOM 1024 N N . ARG A 1 125 ? 9.910 -4.093 -9.967 1.00 90.00 125 ARG A N 1
ATOM 1025 C CA . ARG A 1 125 ? 10.713 -4.096 -8.736 1.00 90.00 125 ARG A CA 1
ATOM 1026 C C . ARG A 1 125 ? 11.652 -5.292 -8.655 1.00 90.00 125 ARG A C 1
ATOM 1028 O O . ARG A 1 125 ? 12.822 -5.117 -8.313 1.00 90.00 125 ARG A 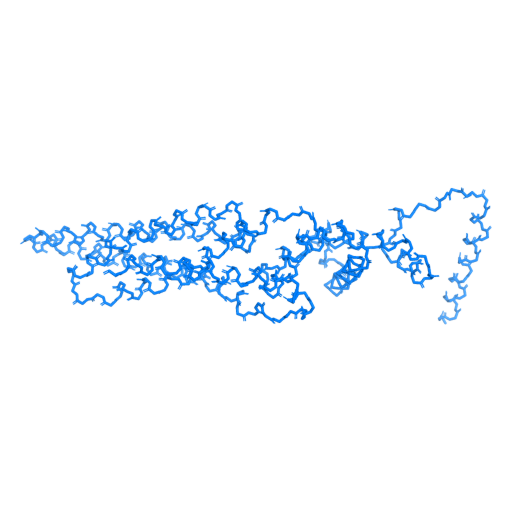O 1
ATOM 1035 N N . LYS A 1 126 ? 11.184 -6.484 -9.044 1.00 89.38 126 LYS A N 1
ATOM 1036 C CA . LYS A 1 126 ? 12.059 -7.654 -9.221 1.00 89.38 126 LYS A CA 1
ATOM 1037 C C . LYS A 1 126 ? 13.143 -7.379 -10.263 1.00 89.38 126 LYS A C 1
ATOM 1039 O O . LYS A 1 126 ? 14.311 -7.654 -10.007 1.00 89.38 126 LYS A O 1
ATOM 1044 N N . GLY A 1 127 ? 12.768 -6.797 -11.403 1.00 91.31 127 GLY A N 1
ATOM 1045 C CA . GLY A 1 127 ? 13.703 -6.429 -12.471 1.00 91.31 127 GLY A CA 1
ATOM 1046 C C . GLY A 1 127 ? 14.770 -5.414 -12.062 1.00 91.31 127 GLY A C 1
ATOM 1047 O O . GLY A 1 127 ? 15.910 -5.511 -12.502 1.00 91.31 127 GLY A O 1
ATOM 1048 N N . CYS A 1 128 ? 14.428 -4.499 -11.159 1.00 91.00 128 CYS A N 1
ATOM 1049 C CA . CYS A 1 128 ? 15.331 -3.508 -10.580 1.00 91.00 128 CYS A CA 1
ATOM 1050 C C . CYS A 1 128 ? 16.313 -4.113 -9.544 1.00 91.00 128 CYS A C 1
ATOM 1052 O O . CYS A 1 128 ? 17.065 -3.387 -8.899 1.00 91.00 128 CYS A O 1
ATOM 1054 N N . GLY A 1 129 ? 16.312 -5.437 -9.329 1.00 84.75 129 GLY A N 1
ATOM 1055 C CA . GLY A 1 129 ? 17.186 -6.093 -8.347 1.00 84.75 129 GLY A CA 1
ATOM 1056 C C . GLY A 1 129 ? 16.768 -5.857 -6.891 1.00 84.75 129 GLY A C 1
ATOM 1057 O O . GLY A 1 129 ? 17.520 -6.158 -5.969 1.00 84.75 129 GLY A O 1
ATOM 1058 N N . LYS A 1 130 ? 15.553 -5.343 -6.670 1.00 73.88 130 LYS A N 1
ATOM 1059 C CA . LYS A 1 130 ? 14.953 -5.117 -5.351 1.00 73.88 130 LYS A CA 1
ATOM 1060 C C . LYS A 1 130 ? 14.094 -6.325 -4.942 1.00 73.88 130 LYS A C 1
ATOM 1062 O O . LYS A 1 130 ? 12.920 -6.152 -4.615 1.00 73.88 130 LYS A O 1
ATOM 1067 N N . SER A 1 131 ? 14.644 -7.545 -4.951 1.00 59.56 131 SER A N 1
ATOM 1068 C CA . SER A 1 131 ? 13.890 -8.775 -4.629 1.00 59.56 131 SER A CA 1
ATOM 1069 C C . SER A 1 131 ? 13.543 -8.931 -3.143 1.00 59.56 131 SER A C 1
ATOM 1071 O O . SER A 1 131 ? 12.391 -9.223 -2.829 1.00 59.56 131 SER A O 1
ATOM 1073 N N . ASP A 1 132 ? 14.487 -8.670 -2.237 1.00 60.12 132 ASP A N 1
ATOM 1074 C CA . ASP A 1 132 ? 14.275 -8.763 -0.778 1.00 60.12 132 ASP A CA 1
ATOM 1075 C C . ASP A 1 132 ? 13.225 -7.764 -0.231 1.00 60.12 132 ASP A C 1
ATOM 1077 O O . ASP A 1 132 ? 12.578 -8.036 0.777 1.00 60.12 132 ASP A O 1
ATOM 1081 N N . PRO A 1 133 ? 12.953 -6.643 -0.920 1.00 65.38 133 PRO A N 1
ATOM 1082 C CA . PRO A 1 133 ? 11.813 -5.786 -0.622 1.00 65.38 133 PRO A CA 1
ATOM 1083 C C . PRO A 1 133 ? 10.428 -6.298 -1.028 1.00 65.38 133 PRO A C 1
ATOM 1085 O O . PRO A 1 133 ? 9.458 -5.742 -0.523 1.00 65.38 133 PRO A O 1
ATOM 1088 N N . VAL A 1 134 ? 10.289 -7.261 -1.954 1.00 76.69 134 VAL A N 1
ATOM 1089 C CA . VAL A 1 134 ? 8.958 -7.647 -2.473 1.00 76.69 134 VAL A CA 1
ATOM 1090 C C . VAL A 1 134 ? 8.140 -8.354 -1.403 1.00 76.69 134 VAL A C 1
ATOM 1092 O O . VAL A 1 134 ? 7.051 -7.909 -1.071 1.00 76.69 134 VAL A O 1
ATOM 1095 N N . GLU A 1 135 ? 8.681 -9.412 -0.807 1.00 80.56 135 GLU A N 1
ATOM 1096 C CA . GLU A 1 135 ? 7.984 -10.151 0.249 1.00 80.56 135 GLU A CA 1
ATOM 1097 C C . GLU A 1 135 ? 7.665 -9.262 1.460 1.00 80.56 135 GLU A C 1
ATOM 1099 O O . GLU A 1 135 ? 6.566 -9.325 2.015 1.00 80.56 135 GLU A O 1
ATOM 1104 N N . VAL A 1 136 ? 8.604 -8.384 1.819 1.00 81.62 136 VAL A N 1
ATOM 1105 C CA . VAL A 1 136 ? 8.485 -7.468 2.956 1.00 81.62 136 VAL A CA 1
ATOM 1106 C C . VAL A 1 136 ? 7.335 -6.475 2.769 1.00 81.62 136 VAL A C 1
ATOM 1108 O O . VAL A 1 136 ? 6.531 -6.303 3.694 1.00 81.62 136 VAL A O 1
ATOM 1111 N N . PHE A 1 137 ? 7.193 -5.862 1.587 1.00 80.88 137 PHE A N 1
ATOM 1112 C CA . PHE A 1 137 ? 6.046 -4.983 1.352 1.00 80.88 137 PHE A CA 1
ATOM 1113 C C . PHE A 1 137 ? 4.755 -5.786 1.181 1.00 80.88 137 PHE A C 1
ATOM 1115 O O . PHE A 1 137 ? 3.744 -5.404 1.755 1.00 80.88 137 PHE A O 1
ATOM 1122 N N . LEU A 1 138 ? 4.774 -6.946 0.504 1.00 84.62 138 LEU A N 1
ATOM 1123 C CA . LEU A 1 138 ? 3.568 -7.772 0.357 1.00 84.62 138 LEU A CA 1
ATOM 1124 C C . LEU A 1 138 ? 3.009 -8.190 1.719 1.00 84.62 138 LEU A C 1
ATOM 1126 O O . LEU A 1 138 ? 1.798 -8.187 1.916 1.00 84.62 138 LEU A O 1
ATOM 1130 N N . GLN A 1 139 ? 3.869 -8.525 2.680 1.00 89.50 139 GLN A N 1
ATOM 1131 C CA . GLN A 1 139 ? 3.442 -8.807 4.046 1.00 89.50 139 GLN A CA 1
ATOM 1132 C C . GLN A 1 139 ? 2.916 -7.553 4.761 1.00 89.50 139 GLN A C 1
ATOM 1134 O O . GLN A 1 139 ? 1.916 -7.635 5.477 1.00 89.50 139 GLN A O 1
ATOM 1139 N N . SER A 1 140 ? 3.585 -6.412 4.590 1.00 89.44 140 SER A N 1
ATOM 1140 C CA . SER A 1 140 ? 3.242 -5.156 5.267 1.00 89.44 140 SER A CA 1
ATOM 1141 C C . SER A 1 140 ? 1.930 -4.569 4.751 1.00 89.44 140 SER A C 1
ATOM 1143 O O . SER A 1 140 ? 1.026 -4.308 5.541 1.00 89.44 140 SER A O 1
ATOM 1145 N N . ASP A 1 141 ? 1.775 -4.445 3.436 1.00 86.31 141 ASP A N 1
ATOM 1146 C CA . ASP A 1 141 ? 0.552 -3.962 2.800 1.00 86.31 141 ASP A CA 1
ATOM 1147 C C . ASP A 1 141 ? -0.621 -4.932 3.025 1.00 86.31 141 ASP A C 1
ATOM 1149 O O . ASP A 1 141 ? -1.725 -4.486 3.333 1.00 86.31 141 ASP A O 1
ATOM 1153 N N . ALA A 1 142 ? -0.396 -6.257 3.007 1.00 88.06 142 ALA A N 1
ATOM 1154 C CA . ALA A 1 142 ? -1.448 -7.224 3.347 1.00 88.06 142 ALA A CA 1
ATOM 1155 C C . ALA A 1 142 ? -1.943 -7.056 4.791 1.00 88.06 142 ALA A C 1
ATOM 1157 O O . ALA A 1 142 ? -3.134 -7.209 5.065 1.00 88.06 142 ALA A O 1
ATOM 1158 N N . ARG A 1 143 ? -1.040 -6.722 5.720 1.00 91.81 143 ARG A N 1
ATOM 1159 C CA . ARG A 1 143 ? -1.384 -6.435 7.117 1.00 91.81 143 ARG A CA 1
ATOM 1160 C C . ARG A 1 143 ? -2.203 -5.153 7.241 1.00 91.81 143 ARG A C 1
ATOM 1162 O O . ARG A 1 143 ? -3.218 -5.160 7.932 1.00 91.81 143 ARG A O 1
ATOM 1169 N N . VAL A 1 144 ? -1.804 -4.081 6.552 1.00 89.50 144 VAL A N 1
ATOM 1170 C CA . VAL A 1 144 ? -2.574 -2.824 6.509 1.00 89.50 144 VAL A CA 1
ATOM 1171 C C . VAL A 1 144 ? -3.983 -3.088 5.986 1.00 89.50 144 VAL A C 1
ATOM 1173 O O . VAL A 1 144 ? -4.960 -2.700 6.630 1.00 89.50 144 VAL A O 1
ATOM 1176 N N . LEU A 1 145 ? -4.099 -3.807 4.868 1.00 85.38 145 LEU A N 1
ATOM 1177 C CA . LEU A 1 145 ? -5.389 -4.099 4.260 1.00 85.38 145 LEU A CA 1
ATOM 1178 C C . LEU A 1 145 ? -6.265 -4.984 5.158 1.00 85.38 145 LEU A C 1
ATOM 1180 O O . LEU A 1 145 ? -7.456 -4.718 5.295 1.00 85.38 145 LEU A O 1
ATOM 1184 N N . ALA A 1 146 ? -5.690 -5.980 5.837 1.00 90.38 146 ALA A N 1
ATOM 1185 C CA . ALA A 1 146 ? -6.425 -6.801 6.798 1.00 90.38 146 ALA A CA 1
ATOM 1186 C C . ALA A 1 146 ? -6.994 -5.971 7.964 1.00 90.38 146 ALA A C 1
ATOM 1188 O O . ALA A 1 146 ? -8.150 -6.158 8.344 1.00 90.38 146 ALA A O 1
ATOM 1189 N N . VAL A 1 147 ? -6.224 -5.020 8.509 1.00 91.56 147 VAL A N 1
ATOM 1190 C CA . VAL A 1 147 ? -6.716 -4.091 9.543 1.00 91.56 147 VAL A CA 1
ATOM 1191 C C . VAL A 1 147 ? -7.896 -3.276 9.007 1.00 91.56 147 VAL A C 1
ATOM 1193 O O . VAL A 1 147 ? -8.964 -3.241 9.620 1.00 91.56 147 VAL A O 1
ATOM 1196 N N . VAL A 1 148 ? -7.722 -2.663 7.836 1.00 87.25 148 VAL A N 1
ATOM 1197 C CA . VAL A 1 148 ? -8.732 -1.837 7.155 1.00 87.25 148 VAL A CA 1
ATOM 1198 C C . VAL A 1 148 ? -10.023 -2.613 6.883 1.00 87.25 148 VAL A C 1
ATOM 1200 O O . VAL A 1 148 ? -11.124 -2.097 7.091 1.00 87.25 148 VAL A O 1
ATOM 1203 N N . GLU A 1 149 ? -9.911 -3.861 6.433 1.00 86.31 149 GLU A N 1
ATOM 1204 C CA . GLU A 1 149 ? -11.056 -4.721 6.143 1.00 86.31 149 GLU A CA 1
ATOM 1205 C C . GLU A 1 149 ? -11.776 -5.200 7.407 1.00 86.31 149 GLU A C 1
ATOM 1207 O O . GLU A 1 149 ? -13.002 -5.325 7.380 1.00 86.31 149 GLU A O 1
ATOM 1212 N N . HIS A 1 150 ? -11.056 -5.415 8.512 1.00 91.56 150 HIS A N 1
ATOM 1213 C CA . HIS A 1 150 ? -11.633 -5.948 9.747 1.00 91.56 150 HIS A CA 1
ATOM 1214 C C . HIS A 1 150 ? -12.286 -4.881 10.640 1.00 91.56 150 HIS A C 1
ATOM 1216 O O . HIS A 1 150 ? -13.231 -5.190 11.370 1.00 91.56 150 HIS A O 1
ATOM 1222 N N . ILE A 1 151 ? -11.841 -3.620 10.582 1.00 87.19 151 ILE A N 1
ATOM 1223 C CA . ILE A 1 151 ? -12.393 -2.529 11.408 1.00 87.19 151 ILE A CA 1
ATOM 1224 C C . ILE A 1 151 ? -13.934 -2.445 11.354 1.00 87.19 151 ILE A C 1
ATOM 1226 O O . ILE A 1 151 ? -14.547 -2.410 12.425 1.00 87.19 151 ILE A O 1
ATOM 1230 N N . PRO A 1 152 ? -14.607 -2.447 10.181 1.00 84.44 152 PRO A N 1
ATOM 1231 C CA . PRO A 1 152 ? -16.070 -2.385 10.125 1.00 84.44 152 PRO A CA 1
ATOM 1232 C C . PRO A 1 152 ? -16.766 -3.542 10.854 1.00 84.44 152 PRO A C 1
ATOM 1234 O O . PRO A 1 152 ? -17.787 -3.334 11.518 1.00 84.44 152 PRO A O 1
ATOM 1237 N N . SER A 1 153 ? -16.204 -4.751 10.772 1.00 86.62 153 SER A N 1
ATOM 1238 C CA . SER A 1 153 ? -16.708 -5.924 11.491 1.00 86.62 153 SER A CA 1
ATOM 1239 C C . SER A 1 153 ? -16.558 -5.747 13.001 1.00 86.62 153 SER A C 1
ATOM 1241 O O . SER A 1 153 ? -17.509 -5.997 13.740 1.00 86.62 153 SER A O 1
ATOM 1243 N N . THR A 1 154 ? -15.425 -5.211 13.465 1.00 88.62 154 THR A N 1
ATOM 1244 C CA . THR A 1 154 ? -15.200 -4.877 14.881 1.00 88.62 154 THR A CA 1
ATOM 1245 C C . THR A 1 154 ? -16.192 -3.825 15.391 1.00 88.62 154 THR A C 1
ATOM 1247 O O . THR A 1 154 ? -16.744 -3.960 16.483 1.00 88.62 154 THR A O 1
ATOM 1250 N N . LEU A 1 155 ? -16.477 -2.787 14.600 1.00 84.38 155 LEU A N 1
ATOM 1251 C CA . LEU A 1 155 ? -17.468 -1.767 14.964 1.00 84.38 155 LEU A CA 1
ATOM 1252 C C . LEU A 1 155 ? -18.890 -2.346 15.012 1.00 84.38 155 LEU A C 1
ATOM 1254 O O . LEU A 1 155 ? -19.663 -2.032 15.917 1.00 84.38 155 LEU A O 1
ATOM 1258 N N . THR A 1 156 ? -19.227 -3.236 14.078 1.00 84.06 156 THR A N 1
ATOM 1259 C CA . THR A 1 156 ? -20.513 -3.952 14.072 1.00 84.06 156 THR A CA 1
ATOM 1260 C C . THR A 1 156 ? -20.647 -4.866 15.291 1.00 84.06 156 THR A C 1
ATOM 1262 O O . THR A 1 156 ? -21.701 -4.898 15.928 1.00 84.06 156 THR A O 1
ATOM 1265 N N . TYR A 1 157 ? -19.569 -5.558 15.667 1.00 86.62 157 TYR A N 1
ATOM 1266 C CA . TYR A 1 157 ? -19.503 -6.377 16.876 1.00 86.62 157 TYR A CA 1
ATOM 1267 C C . TYR A 1 157 ? -19.826 -5.566 18.139 1.00 86.62 157 TYR A C 1
ATOM 1269 O O . TYR A 1 157 ? -20.611 -6.028 18.967 1.00 86.62 157 TYR A O 1
ATOM 1277 N N . LEU A 1 158 ? -19.302 -4.343 18.261 1.00 85.56 158 LEU A N 1
ATOM 1278 C CA . LEU A 1 158 ? -19.622 -3.438 19.372 1.00 85.56 158 LEU A CA 1
ATOM 1279 C C . LEU A 1 158 ? -21.078 -2.958 19.339 1.00 85.56 158 LEU A C 1
ATOM 1281 O O . LEU A 1 158 ? -21.751 -2.957 20.367 1.00 85.56 158 LEU A O 1
ATOM 1285 N N . LYS A 1 159 ? -21.581 -2.586 18.155 1.00 82.31 159 LYS A N 1
ATOM 1286 C CA . LYS A 1 159 ? -22.954 -2.089 17.970 1.00 82.31 159 LYS A CA 1
ATOM 1287 C C . LYS A 1 159 ? -24.021 -3.117 18.359 1.00 82.31 159 LYS A C 1
ATOM 1289 O O . LYS A 1 159 ? -25.102 -2.737 18.795 1.00 82.31 159 LYS A O 1
ATOM 1294 N N . ASN A 1 160 ? -23.718 -4.403 18.212 1.00 85.69 160 ASN A N 1
ATOM 1295 C CA . ASN A 1 160 ? -24.645 -5.501 18.488 1.00 85.69 160 ASN A CA 1
ATOM 1296 C C . ASN A 1 160 ? -24.635 -5.964 19.958 1.00 85.69 160 ASN A C 1
ATOM 1298 O O . ASN A 1 160 ? -25.070 -7.083 20.241 1.00 85.69 160 ASN A O 1
ATOM 1302 N N . ALA A 1 161 ? -24.104 -5.158 20.882 1.00 85.00 161 ALA A N 1
ATOM 1303 C CA . ALA A 1 161 ? -24.180 -5.449 22.308 1.00 85.00 161 ALA A CA 1
ATOM 1304 C C . ALA A 1 161 ? -25.635 -5.392 22.809 1.00 85.00 161 ALA A C 1
ATOM 1306 O O . ALA A 1 161 ? -26.373 -4.465 22.480 1.00 85.00 161 ALA A O 1
ATOM 1307 N N . THR A 1 162 ? -26.053 -6.372 23.613 1.00 88.00 162 THR A N 1
ATOM 1308 C CA . THR A 1 162 ? -27.454 -6.495 24.071 1.00 88.00 162 THR A CA 1
ATOM 1309 C C . THR A 1 162 ? -27.705 -5.951 25.478 1.00 88.00 162 THR A C 1
ATOM 1311 O O . THR A 1 162 ? -28.852 -5.861 25.907 1.00 88.00 162 THR A O 1
ATOM 1314 N N . SER A 1 163 ? -26.649 -5.623 26.223 1.00 82.44 163 SER A N 1
ATOM 1315 C CA . SER A 1 163 ? -26.718 -5.046 27.571 1.00 82.44 163 SER A CA 1
ATOM 1316 C C . SER A 1 163 ? -25.455 -4.245 27.885 1.00 82.44 163 SER A C 1
ATOM 1318 O O . SER A 1 163 ? -24.446 -4.393 27.196 1.00 82.44 163 SER A O 1
ATOM 1320 N N . ASP A 1 164 ? -25.474 -3.447 28.954 1.00 80.00 164 ASP A N 1
ATOM 1321 C CA . ASP A 1 164 ? -24.298 -2.682 29.395 1.00 80.00 164 ASP A CA 1
ATOM 1322 C C . ASP A 1 164 ? -23.127 -3.590 29.804 1.00 80.00 164 ASP A C 1
ATOM 1324 O O . ASP A 1 164 ? -21.967 -3.275 29.541 1.00 80.00 164 ASP A O 1
ATOM 1328 N N . TYR A 1 165 ? -23.424 -4.747 30.408 1.00 80.94 165 TYR A N 1
ATOM 1329 C CA . TYR A 1 165 ? -22.409 -5.741 30.768 1.00 80.94 165 TYR A CA 1
ATOM 1330 C C . TYR A 1 165 ? -21.794 -6.406 29.529 1.00 80.94 165 TYR A C 1
ATOM 1332 O O . TYR A 1 165 ? -20.576 -6.554 29.447 1.00 80.94 165 TYR A O 1
ATOM 1340 N N . ASP A 1 166 ? -22.625 -6.771 28.547 1.00 85.56 166 ASP A N 1
ATOM 1341 C CA . ASP A 1 166 ? -22.150 -7.284 27.260 1.00 85.56 166 ASP A CA 1
ATOM 1342 C C . ASP A 1 166 ? -21.291 -6.224 26.555 1.00 85.56 166 ASP A C 1
ATOM 1344 O O . ASP A 1 166 ? -20.142 -6.484 26.207 1.00 85.56 166 ASP A O 1
ATOM 1348 N N . LEU A 1 167 ? -21.782 -4.984 26.461 1.00 83.88 167 LEU A N 1
ATOM 1349 C CA . LEU A 1 167 ? -21.054 -3.857 25.879 1.00 83.88 167 LEU A CA 1
ATOM 1350 C C . LEU A 1 167 ? -19.696 -3.639 26.559 1.00 83.88 167 LEU A C 1
ATOM 1352 O O . LEU A 1 167 ? -18.697 -3.463 25.865 1.00 83.88 167 LEU A O 1
ATOM 1356 N N . TYR A 1 168 ? -19.631 -3.703 27.892 1.00 85.69 168 TYR A N 1
ATOM 1357 C CA . TYR A 1 168 ? -18.376 -3.600 28.638 1.00 85.69 168 TYR A CA 1
ATOM 1358 C C . TYR A 1 168 ? -17.365 -4.679 28.224 1.00 85.69 168 TYR A C 1
ATOM 1360 O O . TYR A 1 168 ? -16.223 -4.355 27.886 1.00 85.69 168 TYR A O 1
ATOM 1368 N N . THR A 1 169 ? -17.784 -5.947 28.196 1.00 89.56 169 THR A N 1
ATOM 1369 C CA . THR A 1 169 ? -16.931 -7.072 27.781 1.00 89.56 169 THR A CA 1
ATOM 1370 C C . THR A 1 169 ? -16.487 -6.939 26.324 1.00 89.56 169 THR A C 1
ATOM 1372 O O . THR A 1 169 ? -15.328 -7.197 25.989 1.00 89.56 169 THR A O 1
ATOM 1375 N N . ARG A 1 170 ? -17.375 -6.482 25.435 1.00 90.50 170 ARG A N 1
ATOM 1376 C CA . ARG A 1 170 ? -17.038 -6.265 24.023 1.00 90.50 170 ARG A CA 1
ATOM 1377 C C . ARG A 1 170 ? -16.068 -5.109 23.825 1.00 90.50 170 ARG A C 1
ATOM 1379 O O . ARG A 1 170 ? -15.145 -5.244 23.024 1.00 90.50 170 ARG A O 1
ATOM 1386 N N . ILE A 1 171 ? -16.232 -4.008 24.559 1.00 89.56 171 ILE A N 1
ATOM 1387 C CA . ILE A 1 171 ? -15.288 -2.884 24.539 1.00 89.56 171 ILE A CA 1
ATOM 1388 C C . ILE A 1 171 ? -13.923 -3.333 25.055 1.00 89.56 171 ILE A C 1
ATOM 1390 O O . ILE A 1 171 ? -12.915 -2.966 24.462 1.00 89.56 171 ILE A O 1
ATOM 1394 N N . ASP A 1 172 ? -13.863 -4.141 26.117 1.00 89.69 172 ASP A N 1
ATOM 1395 C CA . ASP A 1 172 ? -12.596 -4.679 26.624 1.00 89.69 172 ASP A CA 1
ATOM 1396 C C . ASP A 1 172 ? -11.830 -5.462 25.544 1.00 89.69 172 ASP A C 1
ATOM 1398 O O . ASP A 1 172 ? -10.659 -5.182 25.272 1.00 89.69 172 ASP A O 1
ATOM 1402 N N . ARG A 1 173 ? -12.522 -6.373 24.852 1.00 92.50 173 ARG A N 1
ATOM 1403 C CA . ARG A 1 173 ? -11.971 -7.126 23.714 1.00 92.50 173 ARG A CA 1
ATOM 1404 C C . ARG A 1 173 ? -11.553 -6.212 22.561 1.00 92.50 173 ARG A C 1
ATOM 1406 O O . ARG A 1 173 ? -10.450 -6.354 22.035 1.00 92.50 173 ARG A O 1
ATOM 1413 N N . ALA A 1 174 ? -12.395 -5.242 22.205 1.00 89.44 174 ALA A N 1
ATOM 1414 C CA . ALA A 1 174 ? -12.094 -4.291 21.143 1.00 89.44 174 ALA A CA 1
ATOM 1415 C C . ALA A 1 174 ? -10.854 -3.452 21.469 1.00 89.44 174 ALA A C 1
ATOM 1417 O O . ALA A 1 174 ? -9.984 -3.338 20.618 1.00 89.44 174 ALA A O 1
ATOM 1418 N N . VAL A 1 175 ? -10.692 -2.940 22.691 1.00 91.44 175 VAL A N 1
ATOM 1419 C CA . VAL A 1 175 ? -9.480 -2.198 23.091 1.00 91.44 175 VAL A CA 1
ATOM 1420 C C . VAL A 1 175 ? -8.216 -3.030 22.848 1.00 91.44 175 VAL A C 1
ATOM 1422 O O . VAL A 1 175 ? -7.239 -2.532 22.287 1.00 91.44 175 VAL A O 1
ATOM 1425 N N . ASN A 1 176 ? -8.230 -4.317 23.205 1.00 93.25 176 ASN A N 1
ATOM 1426 C CA . ASN A 1 176 ? -7.095 -5.208 22.949 1.00 93.25 176 ASN A CA 1
ATOM 1427 C C . ASN A 1 176 ? -6.828 -5.388 21.445 1.00 93.25 176 ASN A C 1
ATOM 1429 O O . ASN A 1 176 ? -5.676 -5.320 21.013 1.00 93.25 176 ASN A O 1
ATOM 1433 N N . LEU A 1 177 ? -7.882 -5.549 20.643 1.00 94.31 177 LEU A N 1
ATOM 1434 C CA . LEU A 1 177 ? -7.781 -5.660 19.188 1.00 94.31 177 LEU A CA 1
ATOM 1435 C C . LEU A 1 177 ? -7.282 -4.362 18.528 1.00 94.31 177 LEU A C 1
ATOM 1437 O O . LEU A 1 177 ? -6.417 -4.403 17.660 1.00 94.31 177 LEU A O 1
ATOM 1441 N N . PHE A 1 178 ? -7.745 -3.196 18.977 1.00 92.25 178 PHE A N 1
ATOM 1442 C CA . PHE A 1 178 ? -7.282 -1.898 18.483 1.00 92.25 178 PHE A CA 1
ATOM 1443 C C . PHE A 1 178 ? -5.814 -1.641 18.836 1.00 92.25 178 PHE A C 1
ATOM 1445 O O . PHE A 1 178 ? -5.057 -1.142 18.003 1.00 92.25 178 PHE A O 1
ATOM 1452 N N . ASN A 1 179 ? -5.368 -2.041 20.030 1.00 94.25 179 ASN A N 1
ATOM 1453 C CA . ASN A 1 179 ? -3.944 -2.025 20.372 1.00 94.25 179 ASN A CA 1
ATOM 1454 C C . ASN A 1 179 ? -3.130 -2.920 19.430 1.00 94.25 179 ASN A C 1
ATOM 1456 O O . ASN A 1 179 ? -2.039 -2.531 19.002 1.00 94.25 179 ASN A O 1
ATOM 1460 N N . ARG A 1 180 ? -3.668 -4.092 19.067 1.00 95.94 180 ARG A N 1
ATOM 1461 C CA . ARG A 1 180 ? -3.037 -4.975 18.085 1.00 95.94 180 ARG A CA 1
ATOM 1462 C C . ARG A 1 180 ? -2.960 -4.320 16.705 1.00 95.94 180 ARG A C 1
ATOM 1464 O O . ARG A 1 180 ? -1.869 -4.292 16.147 1.00 95.94 180 ARG A O 1
ATOM 1471 N N . TYR A 1 181 ? -4.042 -3.718 16.205 1.00 95.00 181 TYR A N 1
ATOM 1472 C CA . TYR A 1 181 ? -4.028 -2.955 14.948 1.00 95.00 181 TYR A CA 1
ATOM 1473 C C . TYR A 1 181 ? -2.966 -1.863 14.948 1.00 95.00 181 TYR A C 1
ATOM 1475 O O . TYR A 1 181 ? -2.199 -1.747 14.000 1.00 95.00 181 TYR A O 1
ATOM 1483 N N . LEU A 1 182 ? -2.885 -1.080 16.024 1.00 95.19 182 LEU A N 1
ATOM 1484 C CA . LEU A 1 182 ? -1.894 -0.015 16.149 1.00 95.19 182 LEU A CA 1
ATOM 1485 C C . LEU A 1 182 ? -0.462 -0.556 16.116 1.00 95.19 182 LEU A C 1
ATOM 1487 O O . LEU A 1 182 ? 0.404 0.066 15.505 1.00 95.19 182 LEU A O 1
ATOM 1491 N N . SER A 1 183 ? -0.198 -1.691 16.765 1.00 95.50 183 SER A N 1
ATOM 1492 C CA . SER A 1 183 ? 1.109 -2.353 16.699 1.00 95.50 183 SER A CA 1
ATOM 1493 C C . SER A 1 183 ? 1.423 -2.820 15.279 1.00 95.50 183 SER A C 1
ATOM 1495 O O . SER A 1 183 ? 2.501 -2.548 14.759 1.00 95.50 183 SER A O 1
ATOM 1497 N N . ASP A 1 184 ? 0.462 -3.487 14.649 1.00 94.81 184 ASP A N 1
ATOM 1498 C CA . ASP A 1 184 ? 0.598 -4.076 13.322 1.00 94.81 184 ASP A CA 1
ATOM 1499 C C . ASP A 1 184 ? 0.822 -3.014 12.238 1.00 94.81 184 ASP A C 1
ATOM 1501 O O . ASP A 1 184 ? 1.694 -3.182 11.383 1.00 94.81 184 ASP A O 1
ATOM 1505 N N . LEU A 1 185 ? 0.104 -1.890 12.318 1.00 93.50 185 LEU A N 1
ATOM 1506 C CA . LEU A 1 185 ? 0.272 -0.750 11.418 1.00 93.50 185 LEU A CA 1
ATOM 1507 C C . LEU A 1 185 ? 1.613 -0.042 11.612 1.00 93.50 185 LEU A C 1
ATOM 1509 O O . LEU A 1 185 ? 2.234 0.330 10.624 1.00 93.50 185 LEU A O 1
ATOM 1513 N N . LYS A 1 186 ? 2.098 0.110 12.852 1.00 93.56 186 LYS A N 1
ATOM 1514 C CA . LYS A 1 186 ? 3.434 0.677 13.109 1.00 93.56 186 LYS A CA 1
ATOM 1515 C C . LYS A 1 186 ? 4.534 -0.182 12.495 1.00 93.56 186 LYS A C 1
ATOM 1517 O O . LYS A 1 186 ? 5.438 0.354 11.871 1.00 93.56 186 LYS A O 1
ATOM 1522 N N . THR A 1 187 ? 4.442 -1.506 12.631 1.00 91.75 187 THR A N 1
ATOM 1523 C CA . THR A 1 187 ? 5.396 -2.423 11.991 1.00 91.75 187 THR A CA 1
ATOM 1524 C C . THR A 1 187 ? 5.304 -2.367 10.466 1.00 91.75 187 THR A C 1
ATOM 1526 O O . THR A 1 187 ? 6.321 -2.473 9.789 1.00 91.75 187 THR A O 1
ATOM 1529 N N . ALA A 1 188 ? 4.099 -2.211 9.912 1.00 89.44 188 ALA A N 1
ATOM 1530 C CA . ALA A 1 188 ? 3.912 -2.113 8.469 1.00 89.44 188 ALA A CA 1
ATOM 1531 C C . ALA A 1 188 ? 4.375 -0.764 7.894 1.00 89.44 188 ALA A C 1
ATOM 1533 O O . ALA A 1 188 ? 4.811 -0.727 6.753 1.00 89.44 188 ALA A O 1
ATOM 1534 N N . GLN A 1 189 ? 4.316 0.329 8.662 1.00 88.44 189 GLN A N 1
ATOM 1535 C CA . GLN A 1 189 ? 4.590 1.692 8.190 1.00 88.44 189 GLN A CA 1
ATOM 1536 C C . GLN A 1 189 ? 5.951 1.852 7.497 1.00 88.44 189 GLN A C 1
ATOM 1538 O O . GLN A 1 189 ? 6.051 2.587 6.521 1.00 88.44 189 GLN A O 1
ATOM 1543 N N . GLU A 1 190 ? 6.987 1.176 7.990 1.00 82.94 190 GLU A N 1
ATOM 1544 C CA . GLU A 1 190 ? 8.350 1.280 7.448 1.00 82.94 190 GLU A CA 1
ATOM 1545 C C . GLU A 1 190 ? 8.505 0.613 6.075 1.00 82.94 190 GLU A C 1
ATOM 1547 O O . GLU A 1 190 ? 9.446 0.907 5.343 1.00 82.94 190 GLU A O 1
ATOM 1552 N N . ASN A 1 191 ? 7.590 -0.296 5.735 1.00 85.44 191 ASN A N 1
ATOM 1553 C CA . ASN A 1 191 ? 7.749 -1.248 4.640 1.00 85.44 191 ASN A CA 1
ATOM 1554 C C . ASN A 1 191 ? 6.546 -1.308 3.691 1.00 85.44 191 ASN A C 1
ATOM 1556 O O . ASN A 1 191 ? 6.647 -1.922 2.631 1.00 85.44 191 ASN A O 1
ATOM 1560 N N . ALA A 1 192 ? 5.416 -0.710 4.067 1.00 82.81 192 ALA A N 1
ATOM 1561 C CA . ALA A 1 192 ? 4.246 -0.571 3.217 1.00 82.81 192 ALA A CA 1
ATOM 1562 C C . ALA A 1 192 ? 4.602 0.318 2.026 1.00 82.81 192 ALA A C 1
ATOM 1564 O O . ALA A 1 192 ? 5.120 1.420 2.202 1.00 82.81 192 ALA A O 1
ATOM 1565 N N . VAL A 1 193 ? 4.326 -0.173 0.824 1.00 79.56 193 VAL A N 1
ATOM 1566 C CA . VAL A 1 193 ? 4.576 0.548 -0.426 1.00 79.56 193 VAL A CA 1
ATOM 1567 C C . VAL A 1 193 ? 3.273 1.116 -0.968 1.00 79.56 193 VAL A C 1
ATOM 1569 O O . VAL A 1 193 ? 3.253 2.264 -1.395 1.00 79.56 193 VAL A O 1
ATOM 1572 N N . LEU A 1 194 ? 2.181 0.351 -0.915 1.00 75.69 194 LEU A N 1
ATOM 1573 C CA . LEU A 1 194 ? 0.890 0.782 -1.465 1.00 75.69 194 LEU A CA 1
ATOM 1574 C C . LEU A 1 194 ? 0.231 1.829 -0.573 1.00 75.69 194 LEU A C 1
ATOM 1576 O O . LEU A 1 194 ? -0.381 2.781 -1.049 1.00 75.69 194 LEU A O 1
ATOM 1580 N N . TYR A 1 195 ? 0.361 1.650 0.742 1.00 76.06 195 TYR A N 1
ATOM 1581 C CA . TYR A 1 195 ? -0.370 2.458 1.713 1.00 76.06 195 TYR A CA 1
ATOM 1582 C C . TYR A 1 195 ? 0.519 3.401 2.526 1.00 76.06 195 TYR A C 1
ATOM 1584 O O . TYR A 1 195 ? 0.066 3.935 3.540 1.00 76.06 195 TYR A O 1
ATOM 1592 N N . GLN A 1 196 ? 1.762 3.636 2.095 1.00 79.56 196 GLN A N 1
ATOM 1593 C CA . GLN A 1 196 ? 2.760 4.418 2.836 1.00 79.56 196 GLN A CA 1
ATOM 1594 C C . GLN A 1 196 ? 2.229 5.787 3.299 1.00 79.56 196 GLN A C 1
ATOM 1596 O O . GLN A 1 196 ? 2.434 6.179 4.448 1.00 79.56 196 GLN A O 1
ATOM 1601 N N . ASN A 1 197 ? 1.477 6.475 2.436 1.00 77.06 197 ASN A N 1
ATOM 1602 C CA . ASN A 1 197 ? 0.923 7.805 2.711 1.00 77.06 197 ASN A CA 1
ATOM 1603 C C . ASN A 1 197 ? -0.348 7.773 3.579 1.00 77.06 197 ASN A C 1
ATOM 1605 O O . ASN A 1 197 ? -0.696 8.765 4.219 1.00 77.06 197 ASN A O 1
ATOM 1609 N N . TYR A 1 198 ? -1.036 6.631 3.643 1.00 78.12 198 TYR A N 1
ATOM 1610 C CA . TYR A 1 198 ? -2.298 6.476 4.373 1.00 78.12 198 TYR A CA 1
ATOM 1611 C C . TYR A 1 198 ? -2.105 5.908 5.781 1.00 78.12 198 TYR A C 1
ATOM 1613 O O . TYR A 1 198 ? -2.860 6.252 6.693 1.00 78.12 198 TYR A O 1
ATOM 1621 N N . VAL A 1 199 ? -1.088 5.065 5.981 1.00 85.31 199 VAL A N 1
ATOM 1622 C CA . VAL A 1 199 ? -0.805 4.413 7.269 1.00 85.31 199 VAL A CA 1
ATOM 1623 C C . VAL A 1 199 ? -0.642 5.417 8.422 1.00 85.31 199 VAL A C 1
ATOM 1625 O O . VAL A 1 199 ? -1.265 5.188 9.461 1.00 85.31 199 VAL A O 1
ATOM 1628 N N . PRO A 1 200 ? 0.093 6.543 8.292 1.00 89.12 200 PRO A N 1
ATOM 1629 C CA . PRO A 1 200 ? 0.215 7.516 9.379 1.00 89.12 200 PRO A CA 1
ATOM 1630 C C . PRO A 1 200 ? -1.137 8.100 9.808 1.00 89.12 200 PRO A C 1
ATOM 1632 O O . PRO A 1 200 ? -1.451 8.132 10.998 1.00 89.12 200 PRO A O 1
ATOM 1635 N N . ALA A 1 201 ? -1.967 8.503 8.842 1.00 84.00 201 ALA A N 1
ATOM 1636 C CA . ALA A 1 201 ? -3.290 9.059 9.115 1.00 84.00 201 ALA A CA 1
ATOM 1637 C C . ALA A 1 201 ? -4.223 8.016 9.752 1.00 84.00 201 ALA A C 1
ATOM 1639 O O . ALA A 1 201 ? -4.931 8.318 10.713 1.00 84.00 201 ALA A O 1
ATOM 1640 N N . LEU A 1 202 ? -4.174 6.768 9.271 1.00 85.75 202 LEU A N 1
ATOM 1641 C CA . LEU A 1 202 ? -4.923 5.649 9.840 1.00 85.75 202 LEU A CA 1
ATOM 1642 C C . LEU A 1 202 ? -4.516 5.364 11.295 1.00 85.75 202 LEU A C 1
ATOM 1644 O O . LEU A 1 202 ? -5.385 5.162 12.143 1.00 85.75 202 LEU A O 1
ATOM 1648 N N . ILE A 1 203 ? -3.214 5.379 11.599 1.00 90.81 203 ILE A N 1
ATOM 1649 C CA . ILE A 1 203 ? -2.694 5.206 12.963 1.00 90.81 203 ILE A CA 1
ATOM 1650 C C . ILE A 1 203 ? -3.254 6.286 13.892 1.00 90.81 203 ILE A C 1
ATOM 1652 O O . ILE A 1 203 ? -3.718 5.955 14.983 1.00 90.81 203 ILE A O 1
ATOM 1656 N N . GLU A 1 204 ? -3.234 7.556 13.483 1.00 87.25 204 GLU A N 1
ATOM 1657 C CA . GLU A 1 204 ? -3.762 8.647 14.310 1.00 87.25 204 GLU A CA 1
ATOM 1658 C C . GLU A 1 204 ? -5.275 8.519 14.536 1.00 87.25 204 GLU A C 1
ATOM 1660 O O . GLU A 1 204 ? -5.726 8.607 15.681 1.00 87.25 204 GLU A O 1
ATOM 1665 N N . SER A 1 205 ? -6.058 8.192 13.498 1.00 83.50 205 SER A N 1
ATOM 1666 C CA . SER A 1 205 ? -7.498 7.929 13.654 1.00 83.50 205 SER A CA 1
ATOM 1667 C C . SER A 1 205 ? -7.774 6.768 14.620 1.00 83.50 205 SER A C 1
ATOM 1669 O O . SER A 1 205 ? -8.646 6.865 15.484 1.00 83.50 205 SER A O 1
ATOM 1671 N N . LEU A 1 206 ? -7.009 5.675 14.531 1.00 86.88 206 LEU A N 1
ATOM 1672 C CA . LEU A 1 206 ? -7.163 4.527 15.428 1.00 86.88 206 LEU A CA 1
ATOM 1673 C C . LEU A 1 206 ? -6.717 4.826 16.864 1.00 86.88 206 LEU A C 1
ATOM 16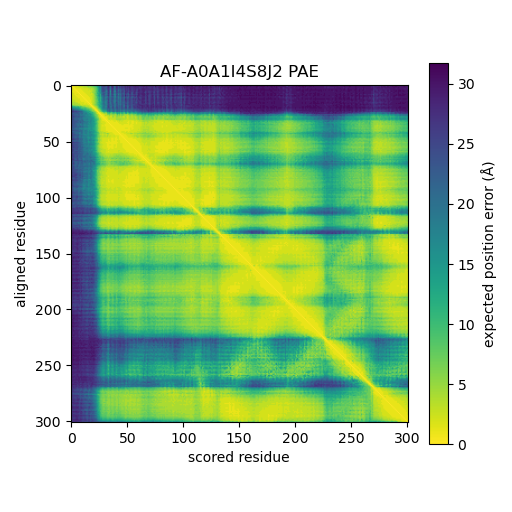75 O O . LEU A 1 206 ? -7.306 4.286 17.800 1.00 86.88 206 LEU A O 1
ATOM 1679 N N . LYS A 1 207 ? -5.708 5.683 17.069 1.00 89.56 207 LYS A N 1
ATOM 1680 C CA . LYS A 1 207 ? -5.298 6.139 18.409 1.00 89.56 207 LYS A CA 1
ATOM 1681 C C . LYS A 1 207 ? -6.400 6.948 19.086 1.00 89.56 207 LYS A C 1
ATOM 1683 O O . LYS A 1 207 ? -6.662 6.711 20.269 1.00 89.56 207 LYS A O 1
ATOM 1688 N N . GLY A 1 208 ? -7.032 7.870 18.354 1.00 83.44 208 GLY A N 1
ATOM 1689 C CA . GLY A 1 208 ? -8.179 8.645 18.839 1.00 83.44 208 GLY A CA 1
ATOM 1690 C C . GLY A 1 208 ? -9.305 7.717 19.287 1.00 83.44 208 GLY A C 1
ATOM 1691 O O . GLY A 1 208 ? -9.652 7.678 20.471 1.00 83.44 208 GLY A O 1
ATOM 1692 N N . LEU A 1 209 ? -9.728 6.833 18.383 1.00 82.44 209 LEU A N 1
ATOM 1693 C CA . LEU A 1 209 ? -10.808 5.885 18.631 1.00 82.44 209 LEU A CA 1
ATOM 1694 C C . LEU A 1 209 ? -10.520 4.933 19.807 1.00 82.44 209 LEU A C 1
ATOM 1696 O O . LEU A 1 209 ? -11.369 4.724 20.674 1.00 82.44 209 LEU A O 1
ATOM 1700 N N . ASN A 1 210 ? -9.303 4.390 19.893 1.00 87.81 210 ASN A N 1
ATOM 1701 C CA . ASN A 1 210 ? -8.899 3.517 20.997 1.00 87.81 210 ASN A CA 1
ATOM 1702 C C . ASN A 1 210 ? -8.873 4.259 22.345 1.00 87.81 210 ASN A C 1
ATOM 1704 O O . ASN A 1 210 ? -9.285 3.714 23.368 1.00 87.81 210 ASN A O 1
ATOM 1708 N N . THR A 1 211 ? -8.447 5.526 22.354 1.00 87.50 211 THR A N 1
ATOM 1709 C CA . THR A 1 211 ? -8.497 6.375 23.555 1.00 87.50 211 THR A CA 1
ATOM 1710 C C . THR A 1 211 ? -9.940 6.574 24.018 1.00 87.50 211 THR A C 1
ATOM 1712 O O . THR A 1 211 ? -10.227 6.459 25.214 1.00 87.50 211 THR A O 1
ATOM 1715 N N . THR A 1 212 ? -10.859 6.809 23.082 1.00 83.44 212 THR A N 1
ATOM 1716 C CA . THR A 1 212 ? -12.295 6.933 23.355 1.00 83.44 212 THR A CA 1
ATOM 1717 C C . THR A 1 212 ? -12.873 5.630 23.914 1.00 83.44 212 THR A C 1
ATOM 1719 O O . THR A 1 212 ? -13.564 5.664 24.935 1.00 83.44 212 THR A O 1
ATOM 1722 N N . PHE A 1 213 ? -12.513 4.466 23.360 1.00 85.00 213 PHE A N 1
ATOM 1723 C CA . PHE A 1 213 ? -12.933 3.168 23.905 1.00 85.00 213 PHE A CA 1
ATOM 1724 C C . PHE A 1 213 ? -12.387 2.886 25.306 1.00 85.00 213 PHE A C 1
ATOM 1726 O O . PHE A 1 213 ? -13.129 2.396 26.159 1.00 85.00 213 PHE A O 1
ATOM 1733 N N . ILE A 1 214 ? -11.128 3.230 25.591 1.00 88.38 214 ILE A N 1
ATOM 1734 C CA . ILE A 1 214 ? -10.553 3.093 26.938 1.00 88.38 214 ILE A CA 1
ATOM 1735 C C . ILE A 1 214 ? -11.333 3.947 27.944 1.00 88.38 214 ILE A C 1
ATOM 1737 O O . ILE A 1 214 ? -11.657 3.470 29.034 1.00 88.38 214 ILE A O 1
ATOM 1741 N N . ARG A 1 215 ? -11.676 5.190 27.583 1.00 85.44 215 ARG A N 1
ATOM 1742 C CA . ARG A 1 215 ? -12.500 6.063 28.434 1.00 85.44 215 ARG A CA 1
ATOM 1743 C C . ARG A 1 215 ? -13.887 5.467 28.654 1.00 85.44 215 ARG A C 1
ATOM 1745 O O . ARG A 1 215 ? -14.307 5.354 29.801 1.00 85.44 215 ARG A O 1
ATOM 1752 N N . LEU A 1 216 ? -14.547 5.008 27.590 1.00 81.88 216 LEU A N 1
ATOM 1753 C CA . LEU A 1 216 ? -15.874 4.395 27.663 1.00 81.88 216 LEU A CA 1
ATOM 1754 C C . LEU A 1 216 ? -15.883 3.138 28.547 1.00 81.88 216 LEU A C 1
ATOM 1756 O O . LEU A 1 216 ? -16.780 2.958 29.367 1.00 81.88 216 LEU A O 1
ATOM 1760 N N . LYS A 1 217 ? -14.848 2.299 28.444 1.00 86.25 217 LYS A N 1
ATOM 1761 C CA . LYS A 1 217 ? -14.654 1.131 29.311 1.00 86.25 217 LYS A CA 1
ATOM 1762 C C . LYS A 1 217 ? -14.586 1.526 30.786 1.00 86.25 217 LYS A C 1
ATOM 1764 O O . LYS A 1 217 ? -15.230 0.896 31.622 1.00 86.25 217 LYS A O 1
ATOM 1769 N N . LEU A 1 218 ? -13.788 2.542 31.119 1.00 86.31 218 LEU A N 1
ATOM 1770 C CA . LEU A 1 218 ? -13.655 3.031 32.495 1.00 86.31 218 LEU A CA 1
ATOM 1771 C C . LEU A 1 218 ? -14.983 3.600 33.009 1.00 86.31 218 LEU A C 1
ATOM 1773 O O . LEU A 1 218 ? -15.381 3.290 34.130 1.00 86.31 218 LEU A O 1
ATOM 1777 N N . SER A 1 219 ? -15.690 4.351 32.166 1.00 82.94 219 SER A N 1
ATOM 1778 C CA . SER A 1 219 ? -17.020 4.888 32.451 1.00 82.94 219 SER A CA 1
ATOM 1779 C C . SER A 1 219 ? -18.044 3.801 32.771 1.00 82.94 219 SER A C 1
ATOM 1781 O O . SER A 1 219 ? -18.674 3.831 33.827 1.00 82.94 219 SER A O 1
ATOM 1783 N N . LEU A 1 220 ? -18.157 2.783 31.914 1.00 80.56 220 LEU A N 1
ATOM 1784 C CA . LEU A 1 220 ? -19.065 1.654 32.132 1.00 80.56 220 LEU A CA 1
ATOM 1785 C C . LEU A 1 220 ? -18.703 0.861 33.389 1.00 80.56 220 LEU A C 1
ATOM 1787 O O . LEU A 1 220 ? -19.587 0.487 34.153 1.00 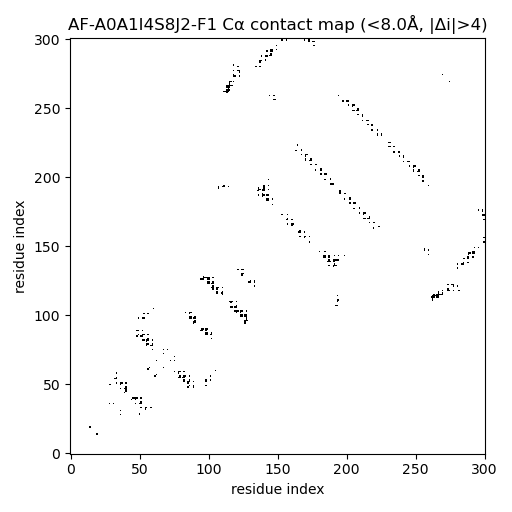80.56 220 LEU A O 1
ATOM 1791 N N . LYS A 1 221 ? -17.407 0.657 33.657 1.00 84.38 221 LYS A N 1
ATOM 1792 C CA . LYS A 1 221 ? -16.952 0.007 34.894 1.00 84.38 221 LYS A CA 1
ATOM 1793 C C . LYS A 1 221 ? -17.418 0.764 36.139 1.00 84.38 221 LYS A C 1
ATOM 1795 O O . LYS A 1 221 ? -17.819 0.135 37.112 1.00 84.38 221 LYS A O 1
ATOM 1800 N N . ASN A 1 222 ? -17.341 2.093 36.125 1.00 80.94 222 ASN A N 1
ATOM 1801 C CA . ASN A 1 222 ? -17.783 2.915 37.249 1.00 80.94 222 ASN A CA 1
ATOM 1802 C C . ASN A 1 222 ? -19.303 2.853 37.418 1.00 80.94 222 ASN A C 1
ATOM 1804 O O . ASN A 1 222 ? -19.778 2.676 38.535 1.00 80.94 222 ASN A O 1
ATOM 1808 N N . LEU A 1 223 ? -20.051 2.918 36.314 1.00 78.94 223 LEU A N 1
ATOM 1809 C CA . LEU A 1 223 ? -21.510 2.820 36.318 1.00 78.94 223 LEU A CA 1
ATOM 1810 C C . LEU A 1 223 ? -21.997 1.471 36.869 1.00 78.94 223 LEU A C 1
ATOM 1812 O O . LEU A 1 223 ? -22.872 1.449 37.727 1.00 78.94 223 LEU A O 1
ATOM 1816 N N . LEU A 1 224 ? -21.372 0.362 36.457 1.00 77.06 224 LEU A N 1
ATOM 1817 C CA . LEU A 1 224 ? -21.674 -0.984 36.964 1.00 77.06 224 LEU A CA 1
ATOM 1818 C C . LEU A 1 224 ? -21.405 -1.146 38.471 1.00 77.06 224 LEU A C 1
ATOM 1820 O O . LEU A 1 224 ? -21.979 -2.032 39.098 1.00 77.06 224 LEU A O 1
ATOM 1824 N N . ASN A 1 225 ? -20.543 -0.304 39.049 1.00 81.12 225 ASN A N 1
ATOM 1825 C CA . ASN A 1 225 ? -20.188 -0.333 40.469 1.00 81.12 225 ASN A CA 1
ATOM 1826 C C . ASN A 1 225 ? -20.919 0.732 41.307 1.00 81.12 225 ASN A C 1
ATOM 1828 O O . ASN A 1 225 ? -20.784 0.723 42.532 1.00 81.12 225 ASN A O 1
ATOM 1832 N N . SER A 1 226 ? -21.653 1.662 40.686 1.00 76.12 226 SER A N 1
ATOM 1833 C CA . SER A 1 226 ? -22.307 2.757 41.408 1.00 76.12 226 SER A CA 1
ATOM 1834 C C . SER A 1 226 ? -23.674 2.338 41.945 1.00 76.12 226 SER A C 1
ATOM 1836 O O . SER A 1 226 ? -24.458 1.656 41.289 1.00 76.12 226 SER A O 1
ATOM 1838 N N . THR A 1 227 ? -23.974 2.793 43.159 1.00 73.50 227 THR A N 1
ATOM 1839 C CA . THR A 1 227 ? -25.292 2.668 43.802 1.00 73.50 227 THR A CA 1
ATOM 1840 C C . THR A 1 227 ? -26.058 3.996 43.819 1.00 73.50 227 THR A C 1
ATOM 1842 O O . THR A 1 227 ? -27.195 4.039 44.289 1.00 73.50 227 THR A O 1
ATOM 1845 N N . TYR A 1 228 ? -25.474 5.079 43.283 1.00 71.12 228 TYR A N 1
ATOM 1846 C CA . TYR A 1 228 ? -26.013 6.438 43.374 1.00 71.12 228 TYR A CA 1
ATOM 1847 C C . TYR A 1 228 ? -26.493 6.975 42.020 1.00 71.12 228 TYR A C 1
ATOM 1849 O O . TYR A 1 228 ? -25.738 7.111 41.062 1.00 71.12 228 TYR A O 1
ATOM 1857 N N . VAL A 1 229 ? -27.764 7.383 41.965 1.00 64.06 229 VAL A N 1
ATOM 1858 C CA . VAL A 1 229 ? -28.441 7.857 40.741 1.00 64.06 229 VAL A CA 1
ATOM 1859 C C . VAL A 1 229 ? -27.767 9.086 40.109 1.00 64.06 229 VAL A C 1
ATOM 1861 O O . VAL A 1 229 ? -27.731 9.212 38.888 1.00 64.06 229 VAL A O 1
ATOM 1864 N N . THR A 1 230 ? -27.209 9.999 40.904 1.00 68.69 230 THR A N 1
ATOM 1865 C CA . THR A 1 230 ? -26.531 11.208 40.400 1.00 68.69 230 THR A CA 1
ATOM 1866 C C . THR A 1 230 ? -25.205 10.902 39.705 1.00 68.69 230 THR A C 1
ATOM 1868 O O . THR A 1 230 ? -24.906 11.517 38.682 1.00 68.69 230 THR A O 1
ATOM 1871 N N . GLU A 1 231 ? -24.440 9.931 40.211 1.00 67.19 231 GLU A N 1
ATOM 1872 C CA . GLU A 1 231 ? -23.220 9.438 39.557 1.00 67.19 231 GLU A CA 1
ATOM 1873 C C . GLU A 1 231 ? -23.564 8.757 38.231 1.00 67.19 231 GLU A C 1
ATOM 1875 O O . GLU A 1 231 ? -22.928 9.025 37.215 1.00 67.19 231 GLU A O 1
ATOM 1880 N N . VAL A 1 232 ? -24.644 7.970 38.213 1.00 63.31 232 VAL A N 1
ATOM 1881 C CA . VAL A 1 232 ? -25.170 7.339 36.996 1.00 63.31 232 VAL A CA 1
ATOM 1882 C C . VAL A 1 232 ? -25.548 8.385 35.936 1.00 63.31 232 VAL A C 1
ATOM 1884 O O . VAL A 1 232 ? -25.175 8.237 34.776 1.00 63.31 232 VAL A O 1
ATOM 1887 N N . ILE A 1 233 ? -26.228 9.479 36.303 1.00 63.59 233 ILE A N 1
ATOM 1888 C CA . ILE A 1 233 ? -26.622 10.547 35.358 1.00 63.59 233 ILE A CA 1
ATOM 1889 C C . ILE A 1 233 ? -25.406 11.294 34.781 1.00 63.59 233 ILE A C 1
ATOM 1891 O O . ILE A 1 233 ? -25.366 11.584 33.577 1.00 63.59 233 ILE A O 1
ATOM 1895 N N . ALA A 1 234 ? -24.416 11.615 35.620 1.00 69.25 234 ALA A N 1
ATOM 1896 C CA . ALA A 1 234 ? -23.180 12.258 35.176 1.00 69.25 234 ALA A CA 1
ATOM 1897 C C . ALA A 1 234 ? -22.404 11.350 34.209 1.00 69.25 234 ALA A C 1
ATOM 1899 O O . ALA A 1 234 ? -21.940 11.805 33.159 1.00 69.25 234 ALA A O 1
ATOM 1900 N N . GLU A 1 235 ? -22.343 10.054 34.514 1.00 67.88 235 GLU A N 1
ATOM 1901 C CA . GLU A 1 235 ? -21.654 9.080 33.676 1.00 67.88 235 GLU A CA 1
ATOM 1902 C C . GLU A 1 235 ? -22.390 8.838 32.350 1.00 67.88 235 GLU A C 1
ATOM 1904 O O . GLU A 1 235 ? -21.750 8.781 31.305 1.00 67.88 235 GLU A O 1
ATOM 1909 N N . ILE A 1 236 ? -23.729 8.824 32.339 1.00 64.88 236 ILE A N 1
ATOM 1910 C CA . ILE A 1 236 ? -24.535 8.773 31.103 1.00 64.88 236 ILE A CA 1
ATOM 1911 C C . ILE A 1 236 ? -24.236 9.972 30.195 1.00 64.88 236 ILE A C 1
ATOM 1913 O O . ILE A 1 236 ? -24.098 9.819 28.979 1.00 64.88 236 ILE A O 1
ATOM 1917 N N . SER A 1 237 ? -24.124 11.172 30.768 1.00 68.62 237 SER A N 1
ATOM 1918 C CA . SER A 1 237 ? -23.813 12.388 30.006 1.00 68.62 237 SER A CA 1
ATOM 1919 C C . SER A 1 237 ? -22.407 12.323 29.401 1.00 68.62 237 SER A C 1
ATOM 1921 O O . SER A 1 237 ? -22.209 12.686 28.241 1.00 68.62 237 SER A O 1
ATOM 1923 N N . ARG A 1 238 ? -21.445 11.773 30.150 1.00 71.75 238 ARG A N 1
ATOM 1924 C CA . ARG A 1 238 ? -20.080 11.518 29.677 1.00 71.75 238 ARG A CA 1
ATOM 1925 C C . ARG A 1 238 ? -20.039 10.479 28.556 1.00 71.75 238 ARG A C 1
ATOM 1927 O O . ARG A 1 238 ? -19.378 10.703 27.548 1.00 71.75 238 ARG A O 1
ATOM 1934 N N . ILE A 1 239 ? -20.777 9.379 28.706 1.00 67.69 239 ILE A N 1
ATOM 1935 C CA . ILE A 1 239 ? -20.909 8.324 27.692 1.00 67.69 239 ILE A CA 1
ATOM 1936 C C . ILE A 1 239 ? -21.467 8.902 26.386 1.00 67.69 239 ILE A C 1
ATOM 1938 O O . ILE A 1 239 ? -20.938 8.600 25.322 1.00 67.69 239 ILE A O 1
ATOM 1942 N N . ARG A 1 240 ? -22.481 9.777 26.447 1.00 66.56 240 ARG A N 1
ATOM 1943 C CA . ARG A 1 240 ? -23.043 10.431 25.251 1.00 66.56 240 ARG A CA 1
ATOM 1944 C C . ARG A 1 240 ? -22.021 11.283 24.501 1.00 66.56 240 ARG A C 1
ATOM 1946 O O . ARG A 1 240 ? -21.931 11.156 23.287 1.00 66.56 240 ARG A O 1
ATOM 1953 N N . SER A 1 241 ? -21.231 12.086 25.212 1.00 72.19 241 SER A N 1
ATOM 1954 C CA . SER A 1 241 ? -20.151 12.871 24.597 1.00 72.19 241 SER A CA 1
ATOM 1955 C C . SER A 1 241 ? -19.084 11.972 23.962 1.00 72.19 241 SER A C 1
ATOM 1957 O O . SER A 1 241 ? -18.673 12.226 22.837 1.00 72.19 241 SER A O 1
ATOM 1959 N N . LEU A 1 242 ? -18.694 10.876 24.625 1.00 71.00 242 LEU A N 1
ATOM 1960 C CA . LEU A 1 242 ? -17.741 9.913 24.057 1.00 71.00 242 LEU A CA 1
ATOM 1961 C C . LEU A 1 242 ? -18.283 9.223 22.796 1.00 71.00 242 LEU A C 1
ATOM 1963 O O . LEU A 1 242 ? -17.513 8.922 21.891 1.00 71.00 242 LEU A O 1
ATOM 1967 N N . ILE A 1 243 ? -19.591 8.961 22.725 1.00 65.88 243 ILE A N 1
ATOM 1968 C CA . ILE A 1 243 ? -20.241 8.395 21.531 1.00 65.88 243 ILE A CA 1
ATOM 1969 C C . ILE A 1 243 ? -20.223 9.394 20.364 1.00 65.88 243 ILE A C 1
ATOM 1971 O O . ILE A 1 243 ? -20.041 8.989 19.217 1.00 65.88 243 ILE A O 1
ATOM 1975 N N . GLU A 1 244 ? -20.400 10.685 20.638 1.00 66.94 244 GLU A N 1
ATOM 1976 C CA . GLU A 1 244 ? -20.341 11.740 19.622 1.00 66.94 244 GLU A CA 1
ATOM 1977 C C . GLU A 1 244 ? -18.925 11.885 19.038 1.00 66.94 244 GLU A C 1
ATOM 1979 O O . GLU A 1 244 ? -18.760 11.883 17.813 1.00 66.94 244 GLU A O 1
ATOM 1984 N N . ASP A 1 245 ? -17.901 11.864 19.897 1.00 69.44 245 ASP A N 1
ATOM 1985 C CA . ASP A 1 245 ? -16.492 11.804 19.484 1.00 69.44 245 ASP A CA 1
ATOM 1986 C C . ASP A 1 245 ? -16.226 10.556 18.621 1.00 69.44 245 ASP A C 1
ATOM 1988 O O . ASP A 1 245 ? -15.617 10.638 17.551 1.00 69.44 245 ASP A O 1
ATOM 1992 N N . LEU A 1 246 ? -16.778 9.405 19.033 1.00 66.19 246 LEU A N 1
ATOM 1993 C CA . LEU A 1 246 ? -16.679 8.145 18.296 1.00 66.19 246 LEU A CA 1
ATOM 1994 C C . LEU A 1 246 ? -17.238 8.264 16.874 1.00 66.19 246 LEU A C 1
ATOM 1996 O O . LEU A 1 246 ? -16.670 7.703 15.943 1.00 66.19 246 LEU A O 1
ATOM 2000 N N . SER A 1 247 ? -18.351 8.978 16.693 1.00 66.62 247 SER A N 1
ATOM 2001 C CA . SER A 1 247 ? -18.979 9.166 15.381 1.00 66.62 247 SER A CA 1
ATOM 2002 C C . SER A 1 247 ? -18.076 9.948 14.424 1.00 66.62 247 SER A C 1
ATOM 2004 O O . SER A 1 247 ? -18.020 9.638 13.229 1.00 66.62 247 SER A O 1
ATOM 2006 N N . THR A 1 248 ? -17.344 10.937 14.938 1.00 70.94 248 THR A N 1
ATOM 2007 C CA . THR A 1 248 ? -16.381 11.724 14.155 1.00 70.94 248 THR A CA 1
ATOM 2008 C C . THR A 1 248 ? -15.158 10.884 13.795 1.00 70.94 248 THR A C 1
ATOM 2010 O O . THR A 1 248 ? -14.804 10.790 12.616 1.00 70.94 248 THR A O 1
ATOM 2013 N N . ASP A 1 249 ? -14.576 10.193 14.778 1.00 69.12 249 ASP A N 1
ATOM 2014 C CA . ASP A 1 249 ? -13.422 9.310 14.579 1.00 69.12 249 ASP A CA 1
ATOM 2015 C C . ASP A 1 249 ? -13.740 8.180 13.590 1.00 69.12 249 ASP A C 1
ATOM 2017 O O . ASP A 1 249 ? -12.960 7.903 12.679 1.00 69.12 249 ASP A O 1
ATOM 2021 N N . VAL A 1 250 ? -14.920 7.561 13.713 1.00 68.56 250 VAL A N 1
ATOM 2022 C CA . VAL A 1 250 ? -15.403 6.518 12.796 1.00 68.56 250 VAL A CA 1
ATOM 2023 C C . VAL A 1 250 ? -15.641 7.074 11.393 1.00 68.56 250 VAL A C 1
ATOM 2025 O O . VAL A 1 250 ? -15.378 6.369 10.422 1.00 68.56 250 VAL A O 1
ATOM 2028 N N . SER A 1 251 ? -16.093 8.321 11.250 1.00 70.69 251 SER A N 1
ATOM 2029 C CA . SER A 1 251 ? -16.285 8.949 9.935 1.00 70.69 251 SER A CA 1
ATOM 2030 C C . SER A 1 251 ? -14.953 9.227 9.234 1.00 70.69 251 SER A C 1
ATOM 2032 O O . SER A 1 251 ? -14.802 8.896 8.058 1.00 70.69 251 SER A O 1
ATOM 2034 N N . LEU A 1 252 ? -13.964 9.762 9.959 1.00 70.81 252 LEU A N 1
ATOM 2035 C CA . LEU A 1 252 ? -12.600 9.955 9.451 1.00 70.81 252 LEU A CA 1
ATOM 2036 C C . LEU A 1 252 ? -11.957 8.615 9.072 1.00 70.81 252 LEU A C 1
ATOM 2038 O O . LEU A 1 252 ? -11.430 8.458 7.969 1.00 70.81 252 LEU A O 1
ATOM 2042 N N . LEU A 1 253 ? -12.078 7.624 9.957 1.00 72.19 253 LEU A N 1
ATOM 2043 C CA . LEU A 1 253 ? -11.602 6.264 9.739 1.00 72.19 253 LEU A CA 1
ATOM 2044 C C . LEU A 1 253 ? -12.267 5.618 8.520 1.00 72.19 253 LEU A C 1
ATOM 2046 O O . LEU A 1 253 ? -11.581 5.036 7.687 1.00 72.19 253 LEU A O 1
ATOM 2050 N N . SER A 1 254 ? -13.584 5.767 8.375 1.00 70.50 254 SER A N 1
ATOM 2051 C CA . SER A 1 254 ? -14.351 5.295 7.218 1.00 70.50 254 SER A CA 1
ATOM 2052 C C . SER A 1 254 ? -13.888 5.969 5.925 1.00 70.50 254 SER A C 1
ATOM 2054 O O . SER A 1 254 ? -13.720 5.297 4.911 1.00 70.50 254 SER A O 1
ATOM 2056 N N . GLY A 1 255 ? -13.587 7.271 5.960 1.00 71.69 255 GLY A N 1
ATOM 2057 C CA . GLY A 1 255 ? -12.999 7.992 4.830 1.00 71.69 255 GLY A CA 1
ATOM 2058 C C . GLY A 1 255 ? -11.656 7.405 4.387 1.00 71.69 255 GLY A C 1
ATOM 2059 O O . GLY A 1 255 ? -11.454 7.166 3.197 1.00 71.69 255 GLY A O 1
ATOM 2060 N N . HIS A 1 256 ? -10.758 7.113 5.332 1.00 70.44 256 HIS A N 1
ATOM 2061 C CA . HIS A 1 256 ? -9.475 6.463 5.040 1.00 70.44 256 HIS A CA 1
ATOM 2062 C C . HIS A 1 256 ? -9.653 5.021 4.540 1.00 70.44 256 HIS A C 1
ATOM 2064 O O . HIS A 1 256 ? -9.041 4.638 3.545 1.00 70.44 256 HIS A O 1
ATOM 2070 N N . ILE A 1 257 ? -10.540 4.24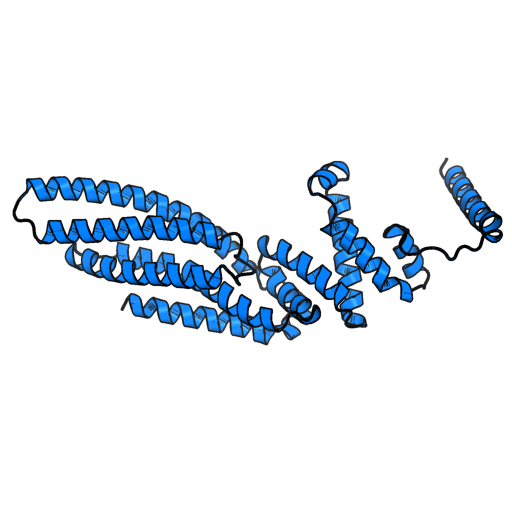6 5.171 1.00 70.94 257 ILE A N 1
ATOM 2071 C CA . ILE A 1 257 ? -10.869 2.872 4.766 1.00 70.94 257 ILE A CA 1
ATOM 2072 C C . ILE A 1 257 ? -11.424 2.840 3.342 1.00 70.94 257 ILE A C 1
ATOM 2074 O O . ILE A 1 257 ? -11.021 1.990 2.556 1.00 70.94 257 ILE A O 1
ATOM 2078 N N . ASN A 1 258 ? -12.333 3.750 2.991 1.00 69.50 258 ASN A N 1
ATOM 2079 C CA . ASN A 1 258 ? -12.949 3.773 1.666 1.00 69.50 258 ASN A CA 1
ATOM 2080 C C . ASN A 1 258 ? -11.941 4.134 0.577 1.00 69.50 258 ASN A C 1
ATOM 2082 O O . ASN A 1 258 ? -11.971 3.509 -0.477 1.00 69.50 258 ASN A O 1
ATOM 2086 N N . LYS A 1 259 ? -11.014 5.064 0.839 1.00 68.38 259 LYS A N 1
ATOM 2087 C CA . LYS A 1 259 ? -9.912 5.353 -0.092 1.00 68.38 259 LYS A CA 1
ATOM 2088 C C . LYS A 1 259 ? -9.066 4.103 -0.350 1.00 68.38 259 LYS A C 1
ATOM 2090 O O . LYS A 1 259 ? -8.869 3.747 -1.502 1.00 68.38 259 LYS A O 1
ATOM 2095 N N . ILE A 1 260 ? -8.680 3.391 0.711 1.00 64.81 260 ILE A N 1
ATOM 2096 C CA . ILE A 1 260 ? -7.893 2.150 0.615 1.00 64.81 260 ILE A CA 1
ATOM 2097 C C . ILE A 1 260 ? -8.685 1.010 -0.055 1.00 64.81 260 ILE A C 1
ATOM 2099 O O . ILE A 1 260 ? -8.128 0.212 -0.792 1.00 64.81 260 ILE A O 1
ATOM 2103 N N . LYS A 1 261 ? -9.996 0.892 0.177 1.00 63.16 261 LYS A N 1
ATOM 2104 C CA . LYS A 1 261 ? -10.820 -0.155 -0.455 1.00 63.16 261 LYS A CA 1
ATOM 2105 C C . LYS A 1 261 ? -11.143 0.132 -1.918 1.00 63.16 261 LYS A C 1
ATOM 2107 O O . LYS A 1 261 ? -11.263 -0.803 -2.698 1.00 63.16 261 LYS A O 1
ATOM 2112 N N . MET A 1 262 ? -11.320 1.395 -2.300 1.00 56.09 262 MET A N 1
ATOM 2113 C CA . MET A 1 262 ? -11.548 1.752 -3.701 1.00 56.09 262 MET A CA 1
ATOM 2114 C C . MET A 1 262 ? -10.337 1.403 -4.563 1.00 56.09 262 MET A C 1
ATOM 2116 O O . MET A 1 262 ? -10.521 0.906 -5.668 1.00 56.09 262 MET A O 1
ATOM 2120 N N . THR A 1 263 ? -9.117 1.570 -4.045 1.00 57.78 263 THR A N 1
ATOM 2121 C CA . THR A 1 263 ? -7.907 1.206 -4.788 1.00 57.78 263 THR A CA 1
ATOM 2122 C C . THR A 1 263 ? -7.798 -0.302 -5.048 1.00 57.78 263 THR A C 1
ATOM 2124 O O . THR A 1 263 ? -7.217 -0.663 -6.067 1.00 57.78 263 THR A O 1
ATOM 2127 N N . THR A 1 264 ? -8.399 -1.175 -4.218 1.00 53.97 264 THR A N 1
ATOM 2128 C CA . THR A 1 264 ? -8.291 -2.649 -4.343 1.00 53.97 264 THR A CA 1
ATOM 2129 C C . THR A 1 264 ? -9.253 -3.308 -5.328 1.00 53.97 264 THR A C 1
ATOM 2131 O O . THR A 1 264 ? -8.936 -4.360 -5.889 1.00 53.97 264 THR A O 1
ATOM 2134 N N . ALA A 1 265 ? -10.435 -2.732 -5.562 1.00 53.22 265 ALA A N 1
ATOM 2135 C CA . ALA A 1 265 ? -11.476 -3.370 -6.376 1.00 53.22 265 ALA A CA 1
ATOM 2136 C C . ALA A 1 265 ? -11.092 -3.511 -7.864 1.00 53.22 265 ALA A C 1
ATOM 2138 O O . ALA A 1 265 ? -11.596 -4.405 -8.547 1.00 53.22 265 ALA A O 1
ATOM 2139 N N . ASP A 1 266 ? -10.166 -2.680 -8.348 1.00 54.12 266 ASP A N 1
ATOM 2140 C CA . ASP A 1 266 ? -9.766 -2.623 -9.756 1.00 54.12 266 ASP A CA 1
ATOM 2141 C C . ASP A 1 266 ? -8.499 -3.439 -10.085 1.00 54.12 266 ASP A C 1
ATOM 2143 O O . ASP A 1 266 ? -8.158 -3.583 -11.262 1.00 54.12 266 ASP A O 1
ATOM 2147 N N . ALA A 1 267 ? -7.840 -4.037 -9.079 1.00 52.41 267 ALA A N 1
ATOM 2148 C CA . ALA A 1 267 ? -6.487 -4.626 -9.117 1.00 52.41 267 ALA A CA 1
ATOM 2149 C C . ALA A 1 267 ? -6.220 -5.751 -10.147 1.00 52.41 267 ALA A C 1
ATOM 2151 O O . ALA A 1 267 ? -5.129 -6.314 -10.191 1.00 52.41 267 ALA A O 1
ATOM 2152 N N . TYR A 1 268 ? -7.206 -6.110 -10.971 1.00 53.00 268 TYR A N 1
ATOM 2153 C CA . TYR A 1 268 ? -7.145 -7.236 -11.906 1.00 53.00 268 TYR A CA 1
ATOM 2154 C C . TYR A 1 268 ? -7.299 -6.842 -13.384 1.00 53.00 268 TYR A C 1
ATOM 2156 O O . TYR A 1 268 ? -7.339 -7.720 -14.251 1.00 53.00 268 TYR A O 1
ATOM 2164 N N . ARG A 1 269 ? -7.381 -5.544 -13.710 1.00 53.50 269 ARG A N 1
ATOM 2165 C CA . ARG A 1 269 ? -7.345 -5.060 -15.104 1.00 53.50 269 ARG A CA 1
ATOM 2166 C C . ARG A 1 269 ? -5.909 -4.809 -15.553 1.00 53.50 269 ARG A C 1
ATOM 2168 O O . ARG A 1 269 ? -5.482 -3.669 -15.685 1.00 53.50 269 ARG A O 1
ATOM 2175 N N . THR A 1 270 ? -5.181 -5.889 -15.809 1.00 59.31 270 THR A N 1
ATOM 2176 C CA . THR A 1 270 ? -3.725 -5.815 -15.973 1.00 59.31 270 THR A CA 1
ATOM 2177 C C . THR A 1 270 ? -3.226 -6.627 -17.166 1.00 59.31 270 THR A C 1
ATOM 2179 O O . THR A 1 270 ? -3.928 -7.500 -17.689 1.00 59.31 270 THR A O 1
ATOM 2182 N N . ASN A 1 271 ? -1.997 -6.350 -17.614 1.00 70.31 271 ASN A N 1
ATOM 2183 C CA . ASN A 1 271 ? -1.340 -7.101 -18.680 1.00 70.31 271 ASN A CA 1
ATOM 2184 C C . ASN A 1 271 ? -1.232 -8.591 -18.299 1.00 70.31 271 ASN A C 1
ATOM 2186 O O . ASN A 1 271 ? -0.497 -8.970 -17.382 1.00 70.31 271 ASN A O 1
ATOM 2190 N N . LYS A 1 272 ? -1.961 -9.450 -19.025 1.00 78.06 272 LYS A N 1
ATOM 2191 C CA . LYS A 1 272 ? -2.052 -10.896 -18.762 1.00 78.06 272 LYS A CA 1
ATOM 2192 C C . LYS A 1 272 ? -0.679 -11.573 -18.680 1.00 78.06 272 LYS A C 1
ATOM 2194 O O . LYS A 1 272 ? -0.501 -12.483 -17.872 1.00 78.06 272 LYS A O 1
ATOM 2199 N N . ASP A 1 273 ? 0.290 -11.117 -19.469 1.00 82.06 273 ASP A N 1
ATOM 2200 C CA . ASP A 1 273 ? 1.636 -11.691 -19.478 1.00 82.06 273 ASP A CA 1
ATOM 2201 C C . ASP A 1 273 ? 2.400 -11.371 -18.189 1.00 82.06 273 ASP A C 1
ATOM 2203 O O . ASP A 1 273 ? 3.143 -12.213 -17.688 1.00 82.06 273 ASP A O 1
ATOM 2207 N N . ILE A 1 274 ? 2.207 -10.175 -17.626 1.00 83.50 274 ILE A N 1
ATOM 2208 C CA . ILE A 1 274 ? 2.811 -9.777 -16.348 1.00 83.50 274 ILE A CA 1
ATOM 2209 C C . ILE A 1 274 ? 2.161 -10.556 -15.206 1.00 83.50 274 ILE A C 1
ATOM 2211 O O . ILE A 1 274 ? 2.872 -11.125 -14.378 1.00 83.50 274 ILE A O 1
ATOM 2215 N N . MET A 1 275 ? 0.832 -10.687 -15.218 1.00 79.44 275 MET A N 1
ATOM 2216 C CA . MET A 1 275 ? 0.086 -11.464 -14.220 1.00 79.44 275 MET A CA 1
ATOM 2217 C C . MET A 1 275 ? 0.587 -12.907 -14.103 1.00 79.44 275 MET A C 1
ATOM 2219 O O . MET A 1 275 ? 0.766 -13.417 -12.999 1.00 79.44 275 MET A O 1
ATOM 2223 N N . LEU A 1 276 ? 0.888 -13.562 -15.228 1.00 82.62 276 LEU A N 1
ATOM 2224 C CA . LEU A 1 276 ? 1.453 -14.916 -15.223 1.00 82.62 276 LEU A CA 1
ATOM 2225 C C . LEU A 1 276 ? 2.844 -14.983 -14.572 1.00 82.62 276 LEU A C 1
ATOM 2227 O O . LEU A 1 276 ? 3.202 -16.014 -14.004 1.00 82.62 276 LEU A O 1
ATOM 2231 N N . LYS A 1 277 ? 3.623 -13.898 -14.626 1.00 85.62 277 LYS A N 1
ATOM 2232 C CA . LYS A 1 277 ? 4.972 -13.825 -14.045 1.00 85.62 277 LYS A CA 1
ATOM 2233 C C . LYS A 1 277 ? 4.980 -13.498 -12.551 1.00 85.62 277 LYS A C 1
ATOM 2235 O O . LYS A 1 277 ? 5.963 -13.827 -11.888 1.00 85.62 277 LYS A O 1
ATOM 2240 N N . VAL A 1 278 ? 3.924 -12.868 -12.030 1.00 86.12 278 VAL A N 1
ATOM 2241 C CA . VAL A 1 278 ? 3.830 -12.449 -10.615 1.00 86.12 278 VAL A CA 1
ATOM 2242 C C . VAL A 1 278 ? 2.670 -13.088 -9.843 1.00 86.12 278 VAL A C 1
ATOM 2244 O O . VAL A 1 278 ? 2.376 -12.715 -8.710 1.00 86.12 278 VAL A O 1
ATOM 2247 N N . GLY A 1 279 ? 1.988 -14.072 -10.435 1.00 82.25 279 GLY A N 1
ATOM 2248 C CA . GLY A 1 279 ? 0.799 -14.682 -9.837 1.00 82.25 279 GLY A CA 1
ATOM 2249 C C . GLY A 1 279 ? 1.047 -15.346 -8.478 1.00 82.25 279 GLY A C 1
ATOM 2250 O O . GLY A 1 279 ? 0.158 -15.345 -7.631 1.00 82.25 279 GLY A O 1
ATOM 2251 N N . LYS A 1 280 ? 2.257 -15.869 -8.233 1.00 86.38 280 LYS A N 1
ATOM 2252 C CA . LYS A 1 280 ? 2.620 -16.446 -6.927 1.00 86.38 280 LYS A CA 1
ATOM 2253 C C . LYS A 1 280 ? 2.661 -15.385 -5.830 1.00 86.38 280 LYS A C 1
ATOM 2255 O O . LYS A 1 280 ? 2.196 -15.644 -4.728 1.00 86.38 280 LYS A O 1
ATOM 2260 N N . GLU A 1 281 ? 3.182 -14.202 -6.134 1.00 86.75 281 GLU A N 1
ATOM 2261 C CA . GLU A 1 281 ? 3.282 -13.083 -5.195 1.00 86.75 281 GLU A CA 1
ATOM 2262 C C . GLU A 1 281 ? 1.910 -12.499 -4.866 1.00 86.75 281 GLU A C 1
ATOM 2264 O O . GLU A 1 281 ? 1.624 -12.208 -3.707 1.00 86.75 281 GLU A O 1
ATOM 2269 N N . LEU A 1 282 ? 1.037 -12.385 -5.869 1.00 82.12 282 LEU A N 1
ATOM 2270 C CA . LEU A 1 282 ? -0.347 -11.952 -5.663 1.00 82.12 282 LEU A CA 1
ATOM 2271 C C . LEU A 1 282 ? -1.119 -12.946 -4.786 1.00 82.12 282 LEU A C 1
ATOM 2273 O O . LEU A 1 282 ? -1.854 -12.556 -3.879 1.00 82.12 282 LEU A O 1
ATOM 2277 N N . GLU A 1 283 ? -0.912 -14.241 -5.011 1.00 83.25 283 GLU A N 1
ATOM 2278 C CA . GLU A 1 283 ? -1.503 -15.279 -4.172 1.00 83.25 283 GLU A CA 1
ATOM 2279 C C . GLU A 1 283 ? -0.931 -15.252 -2.745 1.00 83.25 283 GLU A C 1
ATOM 2281 O O . GLU A 1 283 ? -1.688 -15.349 -1.780 1.00 83.25 283 GLU A O 1
ATOM 2286 N N . GLN A 1 284 ? 0.378 -15.039 -2.585 1.00 86.75 284 GLN A N 1
ATOM 2287 C CA . GLN A 1 284 ? 1.010 -14.869 -1.274 1.00 86.75 284 GLN A CA 1
ATOM 2288 C C . GLN A 1 284 ? 0.451 -13.649 -0.527 1.00 86.75 284 GLN A C 1
ATOM 2290 O O . GLN A 1 284 ? 0.144 -13.746 0.661 1.00 86.75 284 GLN A O 1
ATOM 2295 N N . PHE A 1 285 ? 0.264 -12.519 -1.212 1.00 85.44 285 PHE A N 1
ATOM 2296 C CA . PHE A 1 285 ? -0.375 -11.328 -0.649 1.00 85.44 285 PHE A CA 1
ATOM 2297 C C . PHE A 1 285 ? -1.777 -11.644 -0.119 1.00 85.44 285 PHE A C 1
ATOM 2299 O O . PHE A 1 285 ? -2.095 -11.345 1.035 1.00 85.44 285 PHE A O 1
ATOM 2306 N N . ARG A 1 286 ? -2.592 -12.334 -0.927 1.00 83.81 286 ARG A N 1
ATOM 2307 C CA . ARG A 1 286 ? -3.943 -12.758 -0.542 1.00 83.81 286 ARG A CA 1
ATOM 2308 C C . ARG A 1 286 ? -3.929 -13.681 0.680 1.00 83.81 286 ARG A C 1
ATOM 2310 O O . ARG A 1 286 ? -4.720 -13.480 1.599 1.00 83.81 286 ARG A O 1
ATOM 2317 N N . GLN A 1 287 ? -3.033 -14.667 0.708 1.00 88.62 287 GLN A N 1
ATOM 2318 C CA . GLN A 1 287 ? -2.889 -15.602 1.829 1.00 88.62 287 GLN A CA 1
ATOM 2319 C C . GLN A 1 287 ? -2.436 -14.903 3.114 1.00 88.62 287 GLN A C 1
ATOM 2321 O O . GLN A 1 287 ? -2.986 -15.167 4.183 1.00 88.62 287 GLN A O 1
ATOM 2326 N N . ASN A 1 288 ? -1.475 -13.981 3.017 1.00 90.50 288 ASN A N 1
ATOM 2327 C CA . ASN A 1 288 ? -1.021 -13.179 4.151 1.00 90.50 288 ASN A CA 1
ATOM 2328 C C . ASN A 1 288 ? -2.165 -12.340 4.727 1.00 90.50 288 ASN A C 1
ATOM 2330 O O . ASN A 1 288 ? -2.362 -12.333 5.941 1.00 90.50 288 ASN A O 1
ATOM 2334 N N . LYS A 1 289 ? -2.949 -11.683 3.864 1.00 89.94 289 LYS A N 1
ATOM 2335 C CA . LYS A 1 289 ? -4.115 -10.899 4.285 1.00 89.94 289 LYS A CA 1
ATOM 2336 C C . LYS A 1 289 ? -5.119 -11.764 5.044 1.00 89.94 289 LYS A C 1
ATOM 2338 O O . LYS A 1 289 ? -5.517 -11.420 6.154 1.00 89.94 289 LYS A O 1
ATOM 2343 N N . GLU A 1 290 ? -5.482 -12.907 4.469 1.00 89.38 290 GLU A N 1
ATOM 2344 C CA . GLU A 1 290 ? -6.443 -13.839 5.064 1.00 89.38 290 GLU A CA 1
ATOM 2345 C C . GLU A 1 290 ? -5.961 -14.370 6.420 1.00 89.38 290 GLU A C 1
ATOM 2347 O O . GLU A 1 290 ? -6.728 -14.436 7.381 1.00 89.38 290 GLU A O 1
ATOM 2352 N N . LYS A 1 291 ? -4.664 -14.672 6.540 1.00 95.06 291 LYS A N 1
ATOM 2353 C CA . LYS A 1 291 ? -4.053 -15.064 7.812 1.00 95.06 291 LYS A CA 1
ATOM 2354 C C . LYS A 1 291 ? -4.235 -13.985 8.885 1.00 95.06 291 LYS A C 1
ATOM 2356 O O . LYS A 1 291 ? -4.640 -14.313 9.998 1.00 95.06 291 LYS A O 1
ATOM 2361 N N . PHE A 1 292 ? -3.965 -12.716 8.572 1.00 95.12 292 PHE A N 1
ATOM 2362 C CA . PHE A 1 292 ? -4.153 -11.622 9.531 1.00 95.12 292 PHE A CA 1
ATOM 2363 C C . PHE A 1 292 ? -5.627 -11.429 9.904 1.00 95.12 292 PHE A C 1
ATOM 2365 O O . PHE A 1 292 ? -5.938 -11.260 11.080 1.00 95.12 292 PHE A O 1
ATOM 2372 N N . LEU A 1 293 ? -6.550 -11.535 8.942 1.00 91.94 293 LEU A N 1
ATOM 2373 C CA . LEU A 1 293 ? -7.990 -11.484 9.221 1.00 91.94 293 LEU A CA 1
ATOM 2374 C C . LEU A 1 293 ? -8.420 -12.581 10.203 1.00 91.94 293 LEU A C 1
ATOM 2376 O O . LEU A 1 293 ? -9.147 -12.309 11.157 1.00 91.94 293 LEU A O 1
ATOM 2380 N N . GLN A 1 294 ? -7.936 -13.809 10.016 1.00 94.81 294 GLN A N 1
ATOM 2381 C CA . GLN A 1 294 ? -8.198 -14.914 10.940 1.00 94.81 294 GLN A CA 1
ATOM 2382 C C . GLN A 1 294 ? -7.601 -14.667 12.328 1.00 94.81 294 GLN A C 1
ATOM 2384 O O . GLN A 1 294 ? -8.240 -14.981 13.330 1.00 94.81 294 GLN A O 1
ATOM 2389 N N . GLU A 1 295 ? -6.396 -14.095 12.410 1.00 95.38 295 GLU A N 1
ATOM 2390 C CA . GLU A 1 295 ? -5.795 -13.696 13.687 1.00 95.38 295 GLU A CA 1
ATOM 2391 C C . GLU A 1 295 ? -6.654 -12.653 14.415 1.00 95.38 295 GLU A C 1
ATOM 2393 O O . GLU A 1 295 ? -6.858 -12.781 15.620 1.00 95.38 295 GLU A O 1
ATOM 2398 N N . TYR A 1 296 ? -7.206 -11.670 13.700 1.00 95.25 296 TYR A N 1
ATOM 2399 C CA . TYR A 1 296 ? -8.066 -10.633 14.276 1.00 95.25 296 TYR A CA 1
ATOM 2400 C C . TYR A 1 296 ? -9.432 -11.154 14.724 1.00 95.25 296 TYR A C 1
ATOM 2402 O O . TYR A 1 296 ? -9.891 -10.774 15.802 1.00 95.25 296 TYR A O 1
ATOM 2410 N N . ASN A 1 297 ? -10.041 -12.073 13.973 1.00 93.19 297 ASN A N 1
ATOM 2411 C CA . ASN A 1 297 ? -11.324 -12.673 14.350 1.00 93.19 297 ASN A CA 1
ATOM 2412 C C . ASN A 1 297 ? -11.251 -13.384 15.712 1.00 93.19 297 ASN A C 1
ATOM 2414 O O . ASN A 1 297 ? -12.180 -13.276 16.508 1.00 93.19 297 ASN A O 1
ATOM 2418 N N . ARG A 1 298 ? -10.112 -14.011 16.042 1.00 93.12 298 ARG A N 1
ATOM 2419 C CA . ARG A 1 298 ? -9.896 -14.670 17.346 1.00 93.12 298 ARG A CA 1
ATOM 2420 C C . ARG A 1 298 ? -9.940 -13.720 18.546 1.00 93.12 298 ARG A C 1
ATOM 2422 O O . ARG A 1 298 ? -10.108 -14.183 19.665 1.00 93.12 298 ARG A O 1
ATOM 2429 N N . TYR A 1 299 ? -9.773 -12.411 18.348 1.00 91.00 299 TYR A N 1
ATOM 2430 C CA . TYR A 1 299 ? -9.934 -11.427 19.427 1.00 91.00 299 TYR A CA 1
ATOM 2431 C C . TYR A 1 299 ? -11.405 -11.100 19.720 1.00 91.00 299 TYR A C 1
ATOM 2433 O O . TYR A 1 299 ? -11.697 -10.496 20.755 1.00 91.00 299 TYR A O 1
ATOM 2441 N N . LEU A 1 300 ? -12.318 -11.434 18.802 1.00 86.56 300 LEU A N 1
ATOM 2442 C CA . LEU A 1 300 ? -13.752 -11.179 18.950 1.00 86.56 300 LEU A CA 1
ATOM 2443 C C . LEU A 1 300 ? -14.520 -12.378 19.530 1.00 86.56 300 LEU A C 1
ATOM 2445 O O . LEU A 1 300 ? -15.620 -12.179 20.050 1.00 86.56 300 LEU A O 1
ATOM 2449 N N . GLU A 1 301 ? -13.942 -13.581 19.473 1.00 85.00 301 GLU A N 1
ATOM 2450 C CA . GLU A 1 301 ? -14.446 -14.821 20.095 1.00 85.00 301 GLU A CA 1
ATOM 2451 C C . GLU A 1 301 ? -14.339 -14.772 21.634 1.00 85.00 301 GLU A C 1
ATOM 2453 O O . GLU A 1 301 ? -15.371 -14.982 22.323 1.00 85.00 301 GLU A O 1
#

Sequence (301 aa):
MESFLKALFLFFLVVAITYGCSRTEPLDYDELMPEELEILVRSGKTGLMPRLCYAYARAYLETPYEEWWVVGEDYKEEIKGRFTAYCADLYKSTGDSTAACYLENYYRSTVEEGEIYLAELIYYRKGCGKSDPVEVFLQSDARVLAVVEHIPSTLTYLKNATSDYDLYTRIDRAVNLFNRYLSDLKTAQENAVLYQNYVPALIESLKGLNTTFIRLKLSLKNLLNSTYVTEVIAEISRIRSLIEDLSTDVSLLSGHINKIKMTTADAYRTNKDIMLKVGKELEQFRQNKEKFLQEYNRYLE

Foldseek 3Di:
DVVVVVVVVVVVVVCCVVVVPPDCPPPDLLPDALVRLVVVCVVPPVVCLVVSLVNLLCVQPVDDPVVCVVVDPVVSVVSVVSNLVSLVVCCVVPLDLVSLVSQLVVLLVCLLVALLCVLSNLLSCVSNVVPVLLLQQLLLQLLLLLLLVCVVVLVVLLVPQPDLVSNLVSLVLSLVLLVVSLVSLVSSQVRHRNCVVLSVQLSVLSVQLSVLSVVLNVLSVVCVVDPDPVSVVVSVVVNVVSVVSNVVSVVSSVVSSVSSVVRHVNNNNYDPVSCVVCVVSVVVSVVSNVVSNVVSVVSSD

Mean predicted aligned error: 10.32 Å